Protein AF-D3RWA2-F1 (afdb_monomer)

Secondary structure (DSSP, 8-state):
-PPPPP--PPPTTTTS----SS---EEEEEEHHHHHTT--HHHHHHHGGGGS-HHHHHHTTT-EEEEEET-TT--S-GGG-HHHHHHHHHHHHH---HHHHB-SSHHHHHHHHHHHS-EEEEEETTEEEEEEES-HHHHHHHHHHHHHHHHHHHHHHT--HHHHHHHHHHHHHHHHT-

Solvent-accessible surface area (backbone atoms only — not comparable to full-atom values): 10533 Å² total; per-residue (Å²): 137,85,80,82,76,85,82,79,74,82,56,83,68,78,73,54,78,79,83,84,81,75,91,74,64,47,70,48,74,44,45,46,70,36,30,75,66,54,53,50,63,71,56,46,67,63,51,53,61,43,73,66,43,52,70,46,34,66,70,47,47,39,23,33,43,79,40,74,43,86,50,91,85,53,92,66,58,70,63,72,39,64,45,47,26,52,30,51,43,57,42,36,76,76,52,34,41,54,86,53,28,32,34,89,46,75,60,54,55,48,49,55,48,41,36,71,35,64,59,47,78,40,64,61,83,97,40,78,76,46,82,40,69,71,45,75,65,53,48,52,53,50,55,49,52,38,48,52,30,37,51,51,51,36,62,74,49,63,56,49,73,68,62,47,45,58,54,48,52,53,54,53,53,60,62,65,76,108

Nearest PDB structures (foldseek):
  5cwb-assembly1_A  TM=4.151E-01  e=1.799E+00  synthetic construct
  6vfi-assembly1_A  TM=4.141E-01  e=5.072E+00  synthetic construct
  6jny-asse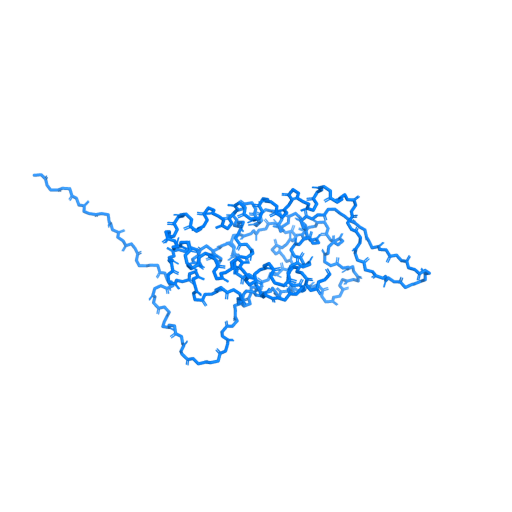mbly1_A  TM=3.499E-01  e=6.764E+00  Enterobacteria phage SfI

Structure (mmCIF, N/CA/C/O backbone):
data_AF-D3RWA2-F1
#
_entry.id   AF-D3RWA2-F1
#
loop_
_atom_site.group_PDB
_atom_site.id
_atom_site.type_symbol
_atom_site.label_atom_id
_atom_site.label_alt_id
_atom_site.label_comp_id
_atom_site.label_asym_id
_atom_site.label_entity_id
_atom_site.label_seq_id
_atom_site.pdbx_PDB_ins_code
_atom_site.Cartn_x
_atom_site.Cartn_y
_atom_site.Cartn_z
_atom_site.occupancy
_atom_site.B_iso_or_equiv
_atom_site.auth_seq_id
_atom_site.auth_comp_id
_atom_site.auth_asym_id
_atom_site.auth_atom_id
_atom_site.pdbx_PDB_model_num
ATOM 1 N N . MET A 1 1 ? -36.363 -22.474 24.502 1.00 39.28 1 MET A N 1
ATOM 2 C CA . MET A 1 1 ? -35.497 -22.820 23.355 1.00 39.28 1 MET A CA 1
ATOM 3 C C . MET A 1 1 ? -34.505 -21.679 23.212 1.00 39.28 1 MET A C 1
ATOM 5 O O . MET A 1 1 ? -34.893 -20.623 22.737 1.00 39.28 1 MET A O 1
ATOM 9 N N . SER A 1 2 ? -33.301 -21.837 23.765 1.00 37.59 2 SER A N 1
ATOM 10 C CA . SER A 1 2 ? -32.287 -20.777 23.816 1.00 37.59 2 SER A CA 1
ATOM 11 C C . SER A 1 2 ? -31.313 -20.939 22.654 1.00 37.59 2 SER A C 1
ATOM 13 O O . SER A 1 2 ? -30.663 -21.974 22.534 1.00 37.59 2 SER A O 1
ATOM 15 N N . THR A 1 3 ? -31.245 -19.929 21.796 1.00 39.41 3 THR A N 1
ATOM 16 C CA . THR A 1 3 ? -30.292 -19.808 20.688 1.00 39.41 3 THR A CA 1
ATOM 17 C C . THR A 1 3 ? -28.894 -19.523 21.252 1.00 39.41 3 THR A C 1
ATOM 19 O O . THR A 1 3 ? -28.782 -18.641 22.107 1.00 39.41 3 THR A O 1
ATOM 22 N N . PRO A 1 4 ? -27.822 -20.220 20.833 1.00 38.34 4 PRO A N 1
ATOM 23 C CA . PRO A 1 4 ? -26.481 -19.899 21.302 1.00 38.34 4 PRO A CA 1
ATOM 24 C C . PRO A 1 4 ? -25.962 -18.641 20.589 1.00 38.34 4 PRO A C 1
ATOM 26 O O . PRO A 1 4 ? -26.178 -18.451 19.392 1.00 38.34 4 PRO A O 1
ATOM 29 N N . ALA A 1 5 ? -25.300 -17.773 21.354 1.00 40.44 5 ALA A N 1
ATOM 30 C CA . ALA A 1 5 ? -24.612 -16.583 20.864 1.00 40.44 5 ALA A CA 1
ATOM 31 C C . ALA A 1 5 ? -23.463 -16.961 19.903 1.00 40.44 5 ALA A C 1
ATOM 33 O O . ALA A 1 5 ? -22.875 -18.034 20.061 1.00 40.44 5 ALA A O 1
ATOM 34 N N . PRO A 1 6 ? -23.119 -16.103 18.925 1.00 39.59 6 PRO A N 1
ATOM 35 C CA . PRO A 1 6 ? -22.019 -16.371 18.010 1.00 39.59 6 PRO A CA 1
ATOM 36 C C . PRO A 1 6 ? -20.693 -16.410 18.774 1.00 39.59 6 PRO A C 1
ATOM 38 O O . PRO A 1 6 ? -20.308 -15.454 19.448 1.00 39.59 6 PRO A O 1
ATOM 41 N N . SER A 1 7 ? -20.007 -17.544 18.662 1.00 37.81 7 SER A N 1
ATOM 42 C CA . SER A 1 7 ? -18.668 -17.785 19.184 1.00 37.81 7 SER A CA 1
ATOM 43 C C . SER A 1 7 ? -17.684 -16.786 18.574 1.00 37.81 7 SER A C 1
ATOM 45 O O . SER A 1 7 ? -17.269 -16.934 17.425 1.00 37.81 7 SER A O 1
ATOM 47 N N . HIS A 1 8 ? -17.319 -15.757 19.338 1.00 44.16 8 HIS A N 1
ATOM 48 C CA . HIS A 1 8 ? -16.254 -14.828 18.979 1.00 44.16 8 HIS A CA 1
ATOM 49 C C . HIS A 1 8 ? -14.927 -15.575 19.132 1.00 44.16 8 HIS A C 1
ATOM 51 O O . HIS A 1 8 ? -14.442 -15.792 20.243 1.00 44.16 8 HIS A O 1
ATOM 57 N N . VAL A 1 9 ? -14.371 -16.045 18.019 1.00 43.66 9 VAL A N 1
ATOM 58 C CA . VAL A 1 9 ? -13.007 -16.576 17.994 1.00 43.66 9 VAL A CA 1
ATOM 59 C C . VAL A 1 9 ? -12.078 -15.389 18.290 1.00 43.66 9 VAL A C 1
ATOM 61 O O . VAL A 1 9 ? -12.200 -14.370 17.607 1.00 43.66 9 VAL A O 1
ATOM 64 N N . PRO A 1 10 ? -11.208 -15.444 19.312 1.00 36.88 10 PRO A N 1
ATOM 65 C CA . PRO A 1 10 ? -10.267 -14.362 19.580 1.00 36.88 10 PRO A CA 1
ATOM 66 C C . PRO A 1 10 ? -9.297 -14.233 18.401 1.00 36.88 10 PRO A C 1
ATOM 68 O O . PRO A 1 10 ? -8.629 -15.206 18.044 1.00 36.88 10 PRO A O 1
ATOM 71 N N . ASN A 1 11 ? -9.250 -13.056 17.774 1.00 43.53 11 ASN A N 1
ATOM 72 C CA . ASN A 1 11 ? -8.337 -12.784 16.669 1.00 43.53 11 ASN A CA 1
ATOM 73 C C . ASN A 1 11 ? -6.895 -12.802 17.209 1.00 43.53 11 ASN A C 1
ATOM 75 O O . ASN A 1 11 ? -6.626 -12.273 18.287 1.00 43.53 11 ASN A O 1
ATOM 79 N N . ALA A 1 12 ? -5.951 -13.401 16.479 1.00 43.56 12 ALA A N 1
ATOM 80 C CA . ALA A 1 12 ? -4.557 -13.539 16.919 1.00 43.56 12 ALA A CA 1
ATOM 81 C C . ALA A 1 12 ? -3.859 -12.182 17.159 1.00 43.56 12 ALA A C 1
ATOM 83 O O . ALA A 1 12 ? -2.824 -12.129 17.823 1.00 43.56 12 ALA A O 1
ATOM 84 N N . LEU A 1 13 ? -4.441 -11.083 16.664 1.00 42.44 13 LEU A N 1
ATOM 85 C CA . LEU A 1 13 ? -3.970 -9.727 16.933 1.00 42.44 13 LEU A CA 1
ATOM 86 C C . LEU A 1 13 ? -4.515 -9.096 18.222 1.00 42.44 13 LEU A C 1
ATOM 88 O O . LEU A 1 13 ? -3.891 -8.162 18.717 1.00 42.44 13 LEU A O 1
ATOM 92 N N . ASP A 1 14 ? -5.598 -9.611 18.816 1.00 43.53 14 ASP A N 1
ATOM 93 C CA . ASP A 1 14 ? -6.085 -9.121 20.120 1.00 43.53 14 ASP A CA 1
ATOM 94 C C . ASP A 1 14 ? -5.124 -9.483 21.265 1.00 43.53 14 ASP A C 1
ATOM 96 O O . ASP A 1 14 ? -5.120 -8.835 22.311 1.00 43.53 14 ASP A O 1
ATOM 100 N N . GLN A 1 15 ? -4.292 -10.514 21.072 1.00 44.22 15 GLN A N 1
ATOM 101 C CA . GLN A 1 15 ? -3.336 -11.006 22.070 1.00 44.22 15 GLN A CA 1
ATOM 102 C C . GLN A 1 15 ? -1.928 -10.418 21.924 1.00 44.22 15 GLN A C 1
ATOM 104 O O . GLN A 1 15 ? -1.067 -10.693 22.762 1.00 44.22 15 GLN A O 1
ATOM 109 N N . GLN A 1 16 ? -1.664 -9.597 20.903 1.00 43.22 16 GLN A N 1
ATOM 110 C CA . GLN A 1 16 ? -0.393 -8.885 20.821 1.00 43.22 16 GLN A CA 1
ATOM 111 C C . GLN A 1 16 ? -0.499 -7.573 21.595 1.00 43.22 16 GLN A C 1
ATOM 113 O O . GLN A 1 16 ? -1.094 -6.595 21.147 1.00 43.22 16 GLN A O 1
ATOM 118 N N . GLN A 1 17 ? 0.075 -7.585 22.800 1.00 47.78 17 GLN A N 1
ATOM 119 C CA . GLN A 1 17 ? 0.274 -6.412 23.640 1.00 47.78 17 GLN A CA 1
ATOM 120 C C . GLN A 1 17 ? 0.892 -5.290 22.792 1.00 47.78 17 GLN A C 1
ATOM 122 O O . GLN A 1 17 ? 2.035 -5.397 22.355 1.00 47.78 17 GLN A O 1
ATOM 127 N N . ILE A 1 18 ? 0.118 -4.233 22.547 1.00 48.38 18 ILE A N 1
ATOM 128 C CA . ILE A 1 18 ? 0.557 -3.042 21.821 1.00 48.38 18 ILE A CA 1
ATOM 129 C C . ILE A 1 18 ? 1.745 -2.434 22.595 1.00 48.38 18 ILE A C 1
ATOM 131 O O . ILE A 1 18 ? 1.528 -1.972 23.722 1.00 48.38 18 ILE A O 1
ATOM 135 N N . PRO A 1 19 ? 2.986 -2.453 22.068 1.00 42.09 19 PRO A N 1
ATOM 136 C CA . PRO A 1 19 ? 4.124 -1.891 22.779 1.00 42.09 19 PRO A CA 1
ATOM 137 C C . PRO A 1 19 ? 3.996 -0.364 22.852 1.00 42.09 19 PRO A C 1
ATOM 139 O O . PRO A 1 19 ? 3.569 0.290 21.899 1.00 42.09 19 PRO A O 1
ATOM 142 N N . ALA A 1 20 ? 4.349 0.208 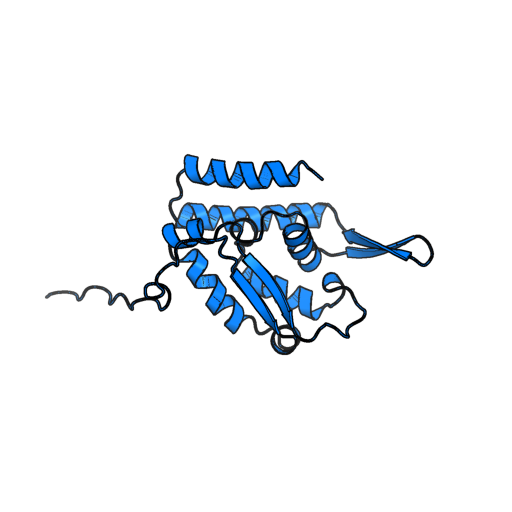24.001 1.00 37.91 20 ALA A N 1
ATOM 143 C CA . ALA A 1 20 ? 4.414 1.650 24.197 1.00 37.91 20 ALA A CA 1
ATOM 144 C C . ALA A 1 20 ? 5.854 2.141 23.983 1.00 37.91 20 ALA A C 1
ATOM 146 O O . ALA A 1 20 ? 6.755 1.685 24.683 1.00 37.91 20 ALA A O 1
ATOM 147 N N . GLY A 1 21 ? 6.039 3.106 23.078 1.00 40.91 21 GLY A N 1
ATOM 148 C CA . GLY A 1 21 ? 7.285 3.868 22.924 1.00 40.91 21 GLY A CA 1
ATOM 149 C C . GLY A 1 21 ? 8.071 3.555 21.647 1.00 40.91 21 GLY A C 1
ATOM 150 O O . GLY A 1 21 ? 8.361 2.398 21.367 1.00 40.91 21 GLY A O 1
ATOM 151 N N . ASP A 1 22 ? 8.423 4.633 20.939 1.00 43.72 22 ASP A N 1
ATOM 152 C CA . ASP A 1 22 ? 9.086 4.764 19.631 1.00 43.72 22 ASP A CA 1
ATOM 153 C C . ASP A 1 22 ? 8.297 4.282 18.404 1.00 43.72 22 ASP A C 1
ATOM 155 O O . ASP A 1 22 ? 7.618 3.263 18.427 1.00 43.72 22 ASP A O 1
ATOM 159 N N . ALA A 1 23 ? 8.329 5.098 17.341 1.00 55.09 23 ALA A N 1
ATOM 160 C CA . ALA A 1 23 ? 7.479 5.017 16.152 1.00 55.09 23 ALA A CA 1
ATOM 161 C C . ALA A 1 23 ? 7.426 3.599 15.559 1.00 55.09 23 ALA A C 1
ATOM 163 O O . ALA A 1 23 ? 8.292 3.195 14.779 1.00 55.09 23 ALA A O 1
ATOM 164 N N . LEU A 1 24 ? 6.394 2.846 15.939 1.00 69.38 24 LEU A N 1
ATOM 165 C CA . LEU A 1 24 ? 6.159 1.497 15.456 1.00 69.38 24 LEU A CA 1
ATOM 166 C C . LEU A 1 24 ? 5.832 1.565 13.967 1.00 69.38 24 LEU A C 1
ATOM 168 O O . LEU A 1 24 ? 4.803 2.097 13.564 1.00 69.38 24 LEU A O 1
ATOM 172 N N . ARG A 1 25 ? 6.751 1.043 13.155 1.00 80.31 25 ARG A N 1
ATOM 173 C CA . ARG A 1 25 ? 6.579 0.850 11.717 1.00 80.31 25 ARG A CA 1
ATOM 174 C C . ARG A 1 25 ? 6.207 -0.593 11.447 1.00 80.31 25 ARG A C 1
ATOM 176 O O . ARG A 1 25 ? 6.835 -1.510 11.978 1.00 80.31 25 ARG A O 1
ATOM 183 N N . LEU A 1 26 ? 5.214 -0.790 10.593 1.00 88.00 26 LEU A N 1
ATOM 184 C CA . LEU A 1 26 ? 4.845 -2.104 10.102 1.00 88.00 26 LEU A CA 1
ATOM 185 C C . LEU A 1 26 ? 5.462 -2.300 8.721 1.00 88.00 26 LEU A C 1
ATOM 187 O O . LEU A 1 26 ? 4.968 -1.765 7.735 1.00 88.00 26 LEU A O 1
ATOM 191 N N . THR A 1 27 ? 6.524 -3.096 8.637 1.00 89.62 27 THR A N 1
ATOM 192 C CA . THR A 1 27 ? 7.116 -3.457 7.345 1.00 89.62 27 THR A CA 1
ATOM 193 C C . THR A 1 27 ? 6.525 -4.762 6.833 1.00 89.62 27 THR A C 1
ATOM 195 O O . THR A 1 27 ? 6.670 -5.824 7.445 1.00 89.62 27 THR A O 1
ATOM 198 N N . VAL A 1 28 ? 5.870 -4.698 5.677 1.00 90.62 28 VAL A N 1
ATOM 199 C CA . VAL A 1 28 ? 5.367 -5.877 4.975 1.00 90.62 28 VAL A CA 1
ATOM 200 C C . VAL A 1 28 ? 6.424 -6.364 3.997 1.00 90.62 28 VAL A C 1
ATOM 202 O O . VAL A 1 28 ? 6.715 -5.722 2.991 1.00 90.62 28 VAL A O 1
ATOM 205 N N . MET A 1 29 ? 6.975 -7.533 4.309 1.00 91.50 29 MET A N 1
ATOM 206 C CA . MET A 1 29 ? 7.883 -8.256 3.428 1.00 91.50 29 MET A CA 1
ATOM 207 C C . MET A 1 29 ? 7.107 -8.966 2.315 1.00 91.50 29 MET A C 1
ATOM 209 O O . MET A 1 29 ? 6.189 -9.744 2.591 1.00 91.50 29 MET A O 1
ATOM 213 N N . ILE A 1 30 ? 7.500 -8.706 1.073 1.00 93.38 30 ILE A N 1
ATOM 214 C CA . ILE A 1 30 ? 6.949 -9.282 -0.151 1.00 93.38 30 ILE A CA 1
ATOM 215 C C . ILE A 1 30 ? 8.096 -10.004 -0.859 1.00 93.38 30 ILE A C 1
ATOM 217 O O . ILE A 1 30 ? 9.013 -9.368 -1.377 1.00 93.38 30 ILE A O 1
ATOM 221 N N . SER A 1 31 ? 8.051 -11.336 -0.858 1.00 93.44 31 SER A N 1
ATOM 222 C CA . SER A 1 31 ? 9.075 -12.155 -1.510 1.00 93.44 31 SER A CA 1
ATOM 223 C C . SER A 1 31 ? 8.877 -12.195 -3.023 1.00 93.44 31 SER A C 1
ATOM 225 O O . SER A 1 31 ? 7.744 -12.184 -3.515 1.00 93.44 31 SER A O 1
ATOM 227 N N . ARG A 1 32 ? 9.975 -12.332 -3.768 1.00 93.56 32 ARG A N 1
ATOM 228 C CA . ARG A 1 32 ? 9.952 -12.591 -5.211 1.00 93.56 32 ARG A CA 1
ATOM 229 C C . ARG A 1 32 ? 9.068 -13.777 -5.597 1.00 93.56 32 ARG A C 1
ATOM 231 O O . ARG A 1 32 ? 8.263 -13.642 -6.511 1.00 93.56 32 ARG A O 1
ATOM 238 N N . GLY A 1 33 ? 9.136 -14.886 -4.858 1.00 94.06 33 GLY A N 1
ATOM 239 C CA . GLY A 1 33 ? 8.299 -16.061 -5.125 1.00 94.06 33 GLY A CA 1
ATOM 240 C C . GLY A 1 33 ? 6.799 -15.769 -5.006 1.00 94.06 33 GLY A C 1
ATOM 241 O O . GLY A 1 33 ? 6.016 -16.237 -5.828 1.00 94.06 33 GLY A O 1
ATOM 242 N N . SER A 1 34 ? 6.389 -14.943 -4.034 1.00 93.56 34 SER A N 1
ATOM 243 C CA . SER A 1 34 ? 4.991 -14.500 -3.901 1.00 93.56 34 SER A CA 1
ATOM 244 C C . SER A 1 34 ? 4.549 -13.632 -5.080 1.00 93.56 34 SER A C 1
ATOM 246 O O . SER A 1 34 ? 3.418 -13.765 -5.544 1.00 93.56 34 SER A O 1
ATOM 248 N N . VAL A 1 35 ? 5.433 -12.763 -5.576 1.00 94.75 35 VAL A N 1
ATOM 249 C CA . VAL A 1 35 ? 5.154 -11.874 -6.712 1.00 94.75 35 VAL A CA 1
ATOM 250 C C . VAL A 1 35 ? 5.040 -12.663 -8.013 1.00 94.75 35 VAL A C 1
ATOM 252 O O . VAL A 1 35 ? 4.039 -12.536 -8.711 1.00 94.75 35 VAL A O 1
ATOM 255 N N . GLU A 1 36 ? 6.016 -13.523 -8.308 1.00 94.12 36 GLU A N 1
ATOM 256 C CA . GLU A 1 36 ? 6.038 -14.348 -9.524 1.00 94.12 36 GLU A CA 1
ATOM 257 C C . GLU A 1 36 ? 4.849 -15.321 -9.580 1.00 94.12 36 GLU A C 1
ATOM 259 O O . GLU A 1 36 ? 4.262 -15.525 -10.642 1.00 94.12 36 GLU A O 1
ATOM 264 N N . ALA A 1 37 ? 4.439 -15.879 -8.436 1.00 95.25 37 ALA A N 1
ATOM 265 C CA . ALA A 1 37 ? 3.264 -16.746 -8.340 1.00 95.25 37 ALA A CA 1
ATOM 266 C C . ALA A 1 37 ? 1.928 -15.984 -8.218 1.00 95.25 37 ALA A C 1
ATOM 268 O O . ALA A 1 37 ? 0.869 -16.613 -8.199 1.00 95.25 37 ALA A O 1
ATOM 269 N N . CYS A 1 38 ? 1.958 -14.651 -8.103 1.00 94.94 38 CYS A N 1
ATOM 270 C CA . CYS A 1 38 ? 0.804 -13.811 -7.767 1.00 94.94 38 CYS A CA 1
ATOM 271 C C . CYS A 1 38 ? 0.042 -14.288 -6.502 1.00 94.94 38 CYS A C 1
ATOM 273 O O . CYS A 1 38 ? -1.184 -14.189 -6.409 1.00 94.94 38 CYS A O 1
ATOM 275 N N . ASP A 1 39 ? 0.758 -14.833 -5.510 1.00 95.81 39 ASP A N 1
ATOM 276 C CA . ASP A 1 39 ? 0.165 -15.334 -4.265 1.00 95.81 39 ASP A CA 1
ATOM 277 C C . ASP A 1 39 ? 0.118 -14.245 -3.190 1.00 95.81 39 ASP A C 1
ATOM 279 O O . ASP A 1 39 ? 1.054 -14.043 -2.413 1.00 95.81 39 ASP A O 1
ATOM 283 N N . ILE A 1 40 ? -1.019 -13.554 -3.129 1.00 96.38 40 ILE A N 1
ATOM 284 C CA . ILE A 1 40 ? -1.258 -12.464 -2.178 1.00 96.38 40 ILE A CA 1
ATOM 285 C C . ILE A 1 40 ? -1.666 -12.941 -0.775 1.00 96.38 40 ILE A C 1
ATOM 287 O O . ILE A 1 40 ? -1.795 -12.113 0.127 1.00 96.38 40 ILE A O 1
ATOM 291 N N . LYS A 1 41 ? -1.908 -14.243 -0.554 1.00 94.06 41 LYS A N 1
ATOM 292 C CA . LYS A 1 41 ? -2.597 -14.741 0.656 1.00 94.06 41 LYS A CA 1
ATOM 293 C C . LYS A 1 41 ? -1.860 -14.396 1.942 1.00 94.06 41 LYS A C 1
ATOM 295 O O . LYS A 1 41 ? -2.484 -13.950 2.902 1.00 94.06 41 LYS A O 1
ATOM 300 N N . LEU A 1 42 ? -0.541 -14.592 1.962 1.00 90.44 42 LEU A N 1
ATOM 301 C CA . LEU A 1 42 ? 0.275 -14.354 3.153 1.00 90.44 42 LEU A CA 1
ATOM 302 C C . LEU A 1 42 ? 0.276 -12.873 3.545 1.00 90.44 42 LEU A C 1
ATOM 304 O O . LEU A 1 42 ? 0.143 -12.539 4.721 1.00 90.44 42 LEU A O 1
ATOM 308 N N . VAL A 1 43 ? 0.405 -11.987 2.559 1.00 93.50 43 VAL A N 1
ATOM 309 C C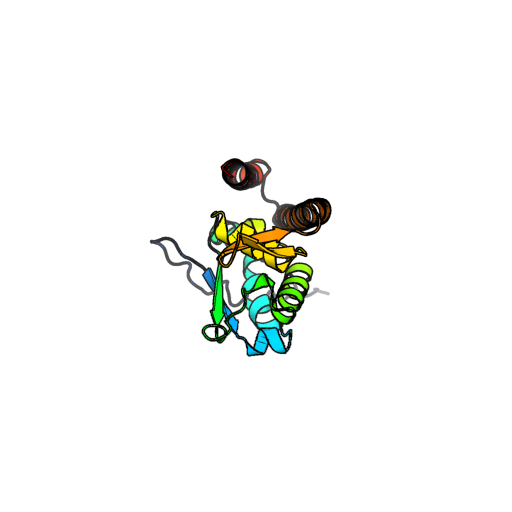A . VAL A 1 43 ? 0.405 -10.542 2.794 1.00 93.50 43 VAL A CA 1
ATOM 310 C C . VAL A 1 43 ? -0.986 -10.060 3.175 1.00 93.50 43 VAL A C 1
ATOM 312 O O . VAL A 1 43 ? -1.130 -9.316 4.142 1.00 93.50 43 VAL A O 1
ATOM 315 N N . LEU A 1 44 ? -2.024 -10.546 2.496 1.00 94.19 44 LEU A N 1
ATOM 316 C CA . LEU A 1 44 ? -3.402 -10.214 2.829 1.00 94.19 44 LEU A CA 1
ATOM 317 C C . LEU A 1 44 ? -3.764 -10.654 4.254 1.00 94.19 44 LEU A C 1
ATOM 319 O O . LEU A 1 44 ? -4.397 -9.891 4.975 1.00 94.19 44 LEU A O 1
ATOM 323 N N . ALA A 1 45 ? -3.305 -11.826 4.701 1.00 92.44 45 ALA A N 1
ATOM 324 C CA . ALA A 1 45 ? -3.501 -12.288 6.076 1.00 92.44 45 ALA A CA 1
ATOM 325 C C . ALA A 1 45 ? -2.837 -11.373 7.123 1.00 92.44 45 ALA A C 1
ATOM 327 O O . ALA A 1 45 ? -3.309 -11.305 8.255 1.00 92.44 45 ALA A O 1
ATOM 328 N N . ARG A 1 46 ? -1.771 -10.647 6.754 1.00 91.06 46 ARG A N 1
ATOM 329 C CA . ARG A 1 46 ? -1.130 -9.636 7.614 1.00 91.06 46 ARG A CA 1
ATOM 330 C C . ARG A 1 46 ? -1.838 -8.281 7.566 1.00 91.06 46 ARG A C 1
ATOM 332 O O . ARG A 1 46 ? -1.883 -7.594 8.580 1.00 91.06 46 ARG A O 1
ATOM 339 N N . LEU A 1 47 ? -2.382 -7.898 6.411 1.00 93.81 47 LEU A N 1
ATOM 340 C CA . LEU A 1 47 ? -3.041 -6.603 6.206 1.00 93.81 47 LEU A CA 1
ATOM 341 C C . LEU A 1 47 ? -4.494 -6.579 6.691 1.00 93.81 47 LEU A C 1
ATOM 343 O O . LEU A 1 47 ? -4.941 -5.573 7.239 1.00 93.81 47 LEU A O 1
ATOM 347 N N . ALA A 1 48 ? -5.242 -7.669 6.507 1.00 92.38 48 ALA A N 1
ATOM 348 C CA . ALA A 1 48 ? -6.661 -7.730 6.849 1.00 92.38 48 ALA A CA 1
ATOM 349 C C . ALA A 1 48 ? -6.942 -7.361 8.319 1.00 92.38 48 ALA A C 1
ATOM 351 O O . ALA A 1 48 ? -7.818 -6.527 8.548 1.00 92.38 48 ALA A O 1
ATOM 352 N N . PRO A 1 49 ? -6.166 -7.849 9.305 1.00 91.94 49 PRO A N 1
ATOM 353 C CA . PRO A 1 49 ? -6.380 -7.480 10.698 1.00 91.94 49 PRO A CA 1
ATOM 354 C C . PRO A 1 49 ? -6.165 -5.990 11.019 1.00 91.94 49 PRO A C 1
ATOM 356 O O . PRO A 1 49 ? -6.714 -5.486 11.996 1.00 91.94 49 PRO A O 1
ATOM 359 N N . LEU A 1 50 ? -5.385 -5.257 10.211 1.00 91.12 50 LEU A N 1
ATOM 360 C CA . LEU A 1 50 ? -5.174 -3.818 10.422 1.00 91.12 50 LEU A CA 1
ATOM 361 C C . LEU A 1 50 ? -6.477 -3.032 10.277 1.00 91.12 50 LEU A C 1
ATOM 363 O O . LEU A 1 50 ? -6.664 -1.993 10.910 1.00 91.12 50 LEU A O 1
ATOM 367 N N . ALA A 1 51 ? -7.366 -3.553 9.437 1.00 89.31 51 ALA A N 1
ATOM 368 C CA . ALA A 1 51 ? -8.683 -3.030 9.145 1.00 89.31 51 ALA A CA 1
ATOM 369 C C . ALA A 1 51 ? -9.774 -3.830 9.876 1.00 89.31 51 ALA A C 1
ATOM 371 O O . ALA A 1 51 ? -10.865 -3.944 9.343 1.00 89.31 51 ALA A O 1
ATOM 372 N N . ASP A 1 52 ? -9.492 -4.407 11.053 1.00 88.81 52 ASP A N 1
ATOM 373 C CA . ASP A 1 52 ? -10.460 -5.214 11.824 1.00 88.81 52 ASP A CA 1
ATOM 374 C C . ASP A 1 52 ? -11.163 -4.419 12.938 1.00 88.81 52 ASP A C 1
ATOM 376 O O . ASP A 1 52 ? -12.255 -4.752 13.394 1.00 88.81 52 ASP A O 1
ATOM 380 N N . SER A 1 53 ? -10.563 -3.319 13.394 1.00 86.31 53 SER A N 1
ATOM 381 C CA . SER A 1 53 ? -11.210 -2.447 14.371 1.00 86.31 53 SER A CA 1
ATOM 382 C C . SER A 1 53 ? -10.711 -1.017 14.288 1.00 86.31 53 SER A C 1
ATOM 384 O O . SER A 1 53 ? -9.613 -0.734 13.810 1.00 86.31 53 SER A O 1
ATOM 386 N N . ARG A 1 54 ? -11.516 -0.100 14.832 1.00 84.44 54 AR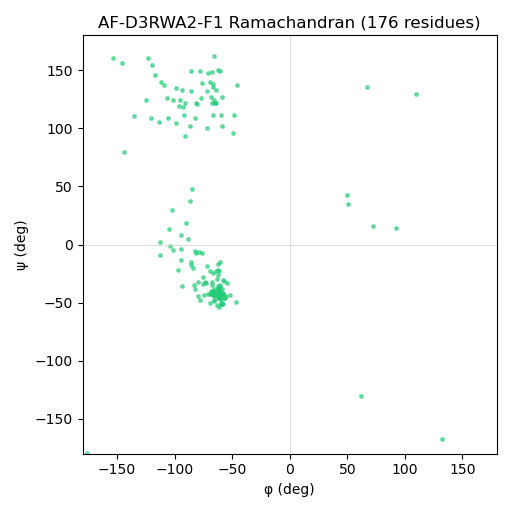G A N 1
ATOM 387 C CA . ARG A 1 54 ? -11.203 1.332 14.856 1.00 84.44 54 ARG A CA 1
ATOM 388 C C . ARG A 1 54 ? -9.892 1.598 15.581 1.00 84.44 54 ARG A C 1
ATOM 390 O O . ARG A 1 54 ? -9.078 2.385 15.116 1.00 84.44 54 ARG A O 1
ATOM 397 N N . LYS A 1 55 ? -9.692 0.922 16.713 1.00 83.38 55 LYS A N 1
ATOM 398 C CA . LYS A 1 55 ? -8.487 1.063 17.530 1.00 83.38 55 LYS A CA 1
ATOM 399 C C . LYS A 1 55 ? -7.243 0.639 16.749 1.00 83.38 55 LYS A C 1
ATOM 401 O O . LYS A 1 55 ? -6.256 1.361 16.771 1.00 83.38 55 LYS A O 1
ATOM 406 N N . VAL A 1 56 ? -7.301 -0.504 16.065 1.00 86.06 56 VAL A N 1
ATOM 407 C CA . VAL A 1 56 ? -6.162 -1.040 15.303 1.00 86.06 56 VAL A CA 1
ATOM 408 C C . VAL A 1 56 ? -5.869 -0.176 14.075 1.00 86.06 56 VAL A C 1
ATOM 410 O O . VAL A 1 56 ? -4.710 0.149 13.836 1.00 86.06 56 VAL A O 1
ATOM 413 N N . ALA A 1 57 ? -6.902 0.258 13.347 1.00 87.94 57 ALA A N 1
ATOM 414 C CA . ALA A 1 57 ? -6.736 1.113 12.175 1.00 87.94 57 ALA A CA 1
ATOM 415 C C . ALA A 1 57 ? -6.051 2.440 12.525 1.00 87.94 57 ALA A C 1
ATOM 417 O O . ALA A 1 57 ? -5.020 2.766 11.945 1.00 87.94 57 ALA A O 1
ATOM 418 N N . LEU A 1 58 ? -6.557 3.142 13.547 1.00 84.06 58 LEU A N 1
ATOM 419 C CA . LEU A 1 58 ? -5.961 4.393 14.025 1.00 84.06 58 LEU A CA 1
ATOM 420 C C . LEU A 1 58 ? -4.531 4.200 14.536 1.00 84.06 58 LEU A C 1
ATOM 422 O O . LEU A 1 58 ? -3.687 5.066 14.340 1.00 84.06 58 LEU A O 1
ATOM 426 N N . TYR A 1 59 ? -4.253 3.069 15.183 1.00 83.81 59 TYR A N 1
ATOM 427 C CA . TYR A 1 59 ? -2.930 2.790 15.728 1.00 83.81 59 TYR A CA 1
ATOM 428 C C . TYR A 1 59 ? -1.865 2.599 14.639 1.00 83.81 59 TYR A C 1
ATOM 430 O O . TYR A 1 59 ? -0.754 3.101 14.776 1.00 83.81 59 TYR A O 1
ATOM 438 N N . TRP A 1 60 ? -2.204 1.904 13.549 1.00 87.88 60 TRP A N 1
ATOM 439 C CA . TRP A 1 60 ? -1.276 1.626 12.444 1.00 87.88 60 TRP A CA 1
ATOM 440 C C . TRP A 1 60 ? -1.356 2.642 11.299 1.00 87.88 60 TRP A C 1
ATOM 442 O O . TRP A 1 60 ? -0.732 2.455 10.249 1.00 87.88 60 TRP A O 1
ATOM 452 N N . GLN A 1 61 ? -2.104 3.727 11.471 1.00 87.31 61 GLN A N 1
ATOM 453 C CA . GLN A 1 61 ? -2.218 4.769 10.464 1.00 87.31 61 GLN A CA 1
ATOM 454 C C . GLN A 1 61 ? -0.845 5.369 10.140 1.00 87.31 61 GLN A C 1
ATOM 456 O O . GLN A 1 61 ? -0.140 5.864 11.014 1.00 87.31 61 GLN A O 1
ATOM 461 N N . GLY A 1 62 ? -0.492 5.404 8.856 1.00 87.31 62 GLY A N 1
ATOM 462 C CA . GLY A 1 62 ? 0.736 6.065 8.413 1.00 87.31 62 GLY A CA 1
ATOM 463 C C . GLY A 1 62 ? 2.034 5.333 8.760 1.00 87.31 62 GLY A C 1
ATOM 464 O O . GLY A 1 62 ? 3.091 5.954 8.712 1.00 87.31 62 GLY A O 1
ATOM 465 N N . THR A 1 63 ? 1.967 4.053 9.129 1.00 89.19 63 THR A N 1
ATOM 466 C CA . THR A 1 63 ? 3.118 3.273 9.620 1.00 89.19 63 THR A CA 1
ATOM 467 C C . THR A 1 63 ? 3.560 2.155 8.675 1.00 89.19 63 THR A C 1
ATOM 469 O O . THR A 1 63 ? 4.581 1.512 8.925 1.00 89.19 63 THR A O 1
ATOM 472 N N . LEU A 1 64 ? 2.781 1.881 7.624 1.00 91.69 64 LEU A N 1
ATOM 473 C CA . LEU A 1 64 ? 2.997 0.752 6.728 1.00 91.69 64 LEU A CA 1
ATOM 474 C C . LEU A 1 64 ? 4.073 1.080 5.690 1.00 91.69 64 LEU A C 1
ATOM 476 O O . LEU A 1 64 ? 3.907 1.994 4.881 1.00 91.69 64 LEU A O 1
ATOM 480 N N . SER A 1 65 ? 5.124 0.269 5.667 1.00 89.88 65 SER A N 1
ATOM 481 C CA . SER A 1 65 ? 6.175 0.296 4.652 1.00 89.88 65 SER A CA 1
ATOM 482 C C . SER A 1 65 ? 6.313 -1.065 3.970 1.00 89.88 65 SER A C 1
ATOM 484 O O . SER A 1 65 ? 5.850 -2.092 4.477 1.00 89.88 65 SER A O 1
ATOM 486 N N . PHE A 1 66 ? 6.932 -1.082 2.793 1.00 89.94 66 PHE A N 1
ATOM 487 C CA . PHE A 1 66 ? 7.126 -2.297 2.004 1.00 89.94 66 PHE A CA 1
ATOM 488 C C . PHE A 1 66 ? 8.602 -2.671 1.959 1.00 89.94 66 PHE A C 1
ATOM 490 O O . PHE A 1 66 ? 9.461 -1.810 1.785 1.00 89.94 66 PHE A O 1
ATOM 497 N N . TYR A 1 67 ? 8.884 -3.965 2.069 1.00 90.31 67 TYR A N 1
ATOM 498 C CA . TYR A 1 67 ? 10.204 -4.522 1.810 1.00 90.31 67 TYR A CA 1
ATOM 499 C C . TYR A 1 67 ? 10.086 -5.627 0.764 1.00 90.31 67 TYR A C 1
ATOM 501 O O . TYR A 1 67 ? 9.302 -6.563 0.925 1.00 90.31 67 TYR A O 1
ATOM 509 N N . PHE A 1 68 ? 10.844 -5.497 -0.319 1.00 91.25 68 PHE A N 1
ATOM 510 C CA . PHE A 1 68 ? 10.803 -6.400 -1.463 1.00 91.25 68 PHE A CA 1
ATOM 511 C C . PHE A 1 68 ? 12.041 -7.288 -1.448 1.00 91.25 68 PHE A C 1
ATOM 513 O O . PHE A 1 68 ? 13.142 -6.810 -1.693 1.00 91.25 68 PHE A O 1
ATOM 520 N N . GLU A 1 69 ? 11.857 -8.569 -1.152 1.00 91.94 69 GLU A N 1
ATOM 521 C CA . GLU A 1 69 ? 12.954 -9.529 -1.006 1.00 91.94 69 GLU A CA 1
ATOM 522 C C . GLU A 1 69 ? 13.209 -10.269 -2.328 1.00 91.94 69 GLU A C 1
ATOM 524 O O . GLU A 1 69 ? 12.271 -10.792 -2.942 1.00 91.94 69 GLU A O 1
ATOM 529 N N . GLY A 1 70 ? 14.478 -10.370 -2.741 1.00 87.94 70 GLY A N 1
ATOM 530 C CA . GLY A 1 70 ? 14.911 -11.181 -3.887 1.00 87.94 70 GLY A CA 1
ATOM 531 C C . GLY A 1 70 ? 14.968 -10.437 -5.227 1.00 87.94 70 GLY A C 1
ATOM 532 O O . GLY A 1 70 ? 15.064 -11.074 -6.283 1.00 87.94 70 GLY A O 1
ATOM 533 N N . TRP A 1 71 ? 14.905 -9.106 -5.190 1.00 87.69 71 TRP A N 1
ATOM 534 C CA . TRP A 1 71 ? 14.930 -8.214 -6.356 1.00 87.69 71 TRP A CA 1
ATOM 535 C C . TRP A 1 71 ? 16.197 -7.354 -6.438 1.00 87.69 71 TRP A C 1
ATOM 537 O O . TRP A 1 71 ? 16.353 -6.582 -7.372 1.00 87.69 71 TRP A O 1
ATOM 547 N N . GLU A 1 72 ? 17.142 -7.524 -5.514 1.00 85.56 72 GLU A N 1
ATOM 548 C CA . GLU A 1 72 ? 18.365 -6.720 -5.386 1.00 85.56 72 GLU A CA 1
ATOM 549 C C . GLU A 1 72 ? 19.299 -6.819 -6.602 1.00 85.56 72 GLU A C 1
ATOM 551 O O . GLU A 1 72 ? 20.146 -5.954 -6.805 1.00 85.56 72 GLU A O 1
ATOM 556 N N . GLN A 1 73 ? 19.171 -7.890 -7.389 1.00 86.88 73 GLN A N 1
ATOM 557 C CA . GLN A 1 73 ? 19.950 -8.127 -8.609 1.00 86.88 73 GLN A CA 1
ATOM 558 C C . GLN A 1 73 ? 19.148 -7.855 -9.892 1.00 86.88 73 GLN A C 1
ATOM 560 O O . GLN A 1 73 ? 19.685 -8.034 -10.985 1.00 86.88 73 GLN A O 1
ATOM 565 N N . ASP A 1 74 ? 17.866 -7.480 -9.788 1.00 84.88 74 ASP A N 1
ATOM 566 C CA . ASP A 1 74 ? 17.077 -7.106 -10.963 1.00 84.88 74 ASP A CA 1
ATOM 567 C C . ASP A 1 74 ? 17.411 -5.652 -11.332 1.00 84.88 74 ASP A C 1
ATOM 569 O O . ASP A 1 74 ? 17.261 -4.765 -10.494 1.00 84.88 74 ASP A O 1
ATOM 573 N N . PRO A 1 75 ? 17.903 -5.384 -12.554 1.00 83.19 75 PRO A N 1
ATOM 574 C CA . PRO A 1 75 ? 18.294 -4.035 -12.956 1.00 83.19 75 PRO A CA 1
ATOM 575 C C . PRO A 1 75 ? 17.098 -3.127 -13.274 1.00 83.19 75 PRO A C 1
ATOM 577 O O . PRO A 1 75 ? 17.302 -1.948 -13.557 1.00 83.19 75 PRO A O 1
ATOM 580 N N . ARG A 1 76 ? 15.876 -3.671 -13.308 1.00 84.38 76 ARG A N 1
ATOM 581 C CA . ARG A 1 76 ? 14.652 -2.928 -13.618 1.00 84.38 76 ARG A CA 1
ATOM 582 C C . ARG A 1 76 ? 14.084 -2.272 -12.369 1.00 84.38 76 ARG A C 1
ATOM 584 O O . ARG A 1 76 ? 14.140 -2.832 -11.276 1.00 84.38 76 ARG A O 1
ATOM 591 N N . GLU A 1 77 ? 13.432 -1.131 -12.551 1.00 83.69 77 GLU A N 1
ATOM 592 C CA . GLU A 1 77 ? 12.626 -0.535 -11.487 1.00 83.69 77 GLU A CA 1
ATOM 593 C C . GLU A 1 77 ? 11.399 -1.413 -11.194 1.00 83.69 77 GLU A C 1
ATOM 595 O O . GLU A 1 77 ? 10.823 -2.024 -12.097 1.00 83.69 77 GLU A O 1
ATOM 600 N N . LEU A 1 78 ? 10.922 -1.439 -9.944 1.00 87.75 78 LEU A N 1
ATOM 601 C CA . LEU A 1 78 ? 9.791 -2.297 -9.534 1.00 87.75 78 LEU A CA 1
ATOM 602 C C . LEU A 1 78 ? 8.535 -2.097 -10.405 1.00 87.75 78 LEU A C 1
ATOM 604 O O . LEU A 1 78 ? 7.790 -3.041 -10.666 1.00 87.75 78 LEU A O 1
ATOM 608 N N . TYR A 1 79 ? 8.308 -0.871 -10.885 1.00 86.44 79 TYR A N 1
ATOM 609 C CA . TYR A 1 79 ? 7.172 -0.497 -11.739 1.00 86.44 79 TYR A CA 1
ATOM 610 C C . TYR A 1 79 ? 7.267 -1.034 -13.170 1.00 86.44 79 TYR A C 1
ATOM 612 O O . TYR A 1 79 ? 6.261 -1.071 -13.884 1.00 86.44 79 TYR A O 1
ATOM 620 N N . GLU A 1 80 ? 8.459 -1.435 -13.609 1.00 85.75 80 GLU A N 1
ATOM 621 C CA . GLU A 1 80 ? 8.685 -2.036 -14.923 1.00 85.75 80 GLU A CA 1
ATOM 622 C C . GLU A 1 80 ? 8.402 -3.533 -14.933 1.00 85.75 80 GLU A C 1
ATOM 624 O O . GLU A 1 80 ? 8.175 -4.106 -15.997 1.00 85.75 80 GLU A O 1
ATOM 629 N N . ILE A 1 81 ? 8.400 -4.165 -13.761 1.00 90.19 81 ILE A N 1
ATOM 630 C CA . ILE A 1 81 ? 8.262 -5.608 -13.602 1.00 90.19 81 ILE A CA 1
ATOM 631 C C . ILE A 1 81 ? 6.766 -5.966 -13.669 1.00 90.19 81 ILE A C 1
ATOM 633 O O . ILE A 1 81 ? 6.009 -5.635 -12.747 1.00 90.19 81 ILE A O 1
ATOM 637 N N . PRO A 1 82 ? 6.280 -6.616 -14.747 1.00 90.19 82 PRO A N 1
ATOM 638 C CA . PRO A 1 82 ? 4.848 -6.858 -14.935 1.00 90.19 82 PRO A CA 1
ATOM 639 C C . PRO A 1 82 ? 4.218 -7.698 -13.818 1.00 90.19 82 PRO A C 1
ATOM 641 O O . PRO A 1 82 ? 3.076 -7.447 -13.430 1.00 90.19 82 PRO A O 1
ATOM 644 N N . GLU A 1 83 ? 4.969 -8.653 -13.271 1.00 93.00 83 GLU A N 1
ATOM 645 C CA . GLU A 1 83 ? 4.564 -9.521 -12.166 1.00 93.00 83 GLU A CA 1
ATOM 646 C C . GLU A 1 83 ? 4.265 -8.701 -10.906 1.00 93.00 83 GLU A C 1
ATOM 648 O O . GLU A 1 83 ? 3.239 -8.907 -10.258 1.00 93.00 83 GLU A O 1
ATOM 653 N N . PHE A 1 84 ? 5.093 -7.694 -10.606 1.00 92.19 84 PHE A N 1
ATOM 654 C CA . PHE A 1 84 ? 4.878 -6.785 -9.479 1.00 92.19 84 PHE A CA 1
ATOM 655 C C . PHE A 1 84 ? 3.590 -5.994 -9.613 1.00 92.19 84 PHE A C 1
ATOM 657 O O . PHE A 1 84 ? 2.835 -5.846 -8.651 1.00 92.19 84 PHE A O 1
ATOM 664 N N . ARG A 1 85 ? 3.317 -5.506 -10.820 1.00 92.50 85 ARG A N 1
ATOM 665 C CA . ARG A 1 85 ? 2.103 -4.748 -11.111 1.00 92.50 85 ARG A CA 1
ATOM 666 C C . ARG A 1 85 ? 0.860 -5.620 -10.991 1.00 92.50 85 ARG A C 1
ATOM 668 O O . ARG A 1 85 ? -0.139 -5.181 -10.424 1.00 92.50 85 ARG A O 1
ATOM 675 N N . ALA A 1 86 ? 0.919 -6.846 -11.511 1.00 94.38 86 ALA A N 1
ATOM 676 C CA . ALA A 1 86 ? -0.166 -7.815 -11.396 1.00 94.38 86 ALA A CA 1
ATOM 677 C C . ALA A 1 86 ? -0.433 -8.170 -9.925 1.00 94.38 86 ALA A C 1
ATOM 679 O O . ALA A 1 86 ? -1.577 -8.107 -9.474 1.00 94.38 86 ALA A O 1
ATOM 680 N N . TYR A 1 87 ? 0.631 -8.438 -9.166 1.00 95.88 87 TYR A N 1
ATOM 681 C CA . TYR A 1 87 ? 0.568 -8.718 -7.737 1.00 95.88 87 TYR A CA 1
ATOM 682 C C . TYR A 1 87 ? -0.051 -7.554 -6.950 1.00 95.88 87 TYR A C 1
ATOM 684 O O . TYR A 1 87 ? -1.005 -7.748 -6.196 1.00 95.88 87 TYR A O 1
ATOM 692 N N . PHE A 1 88 ? 0.431 -6.322 -7.154 1.00 94.75 88 PHE A N 1
ATOM 693 C CA . PHE A 1 88 ? -0.101 -5.151 -6.452 1.00 94.75 88 PHE A CA 1
ATOM 694 C C . PHE A 1 88 ? -1.529 -4.813 -6.855 1.00 94.75 88 PHE A C 1
ATOM 696 O O . PHE A 1 88 ? -2.295 -4.349 -6.008 1.00 94.75 88 PHE A O 1
ATOM 703 N N . ARG A 1 89 ? -1.919 -5.061 -8.111 1.00 94.94 89 ARG A N 1
ATOM 704 C CA . ARG A 1 89 ? -3.318 -4.933 -8.525 1.00 94.94 89 ARG A CA 1
ATOM 705 C C . ARG A 1 89 ? -4.195 -5.898 -7.738 1.00 94.94 89 ARG A C 1
ATOM 707 O O . ARG A 1 89 ? -5.123 -5.441 -7.083 1.00 94.94 89 ARG A O 1
ATOM 714 N N . ALA A 1 90 ? -3.857 -7.187 -7.741 1.00 96.31 90 ALA A N 1
ATOM 715 C CA . ALA A 1 90 ? -4.620 -8.208 -7.026 1.00 96.31 90 ALA A CA 1
ATOM 716 C C . ALA A 1 90 ? -4.713 -7.902 -5.522 1.00 96.31 90 ALA A C 1
ATOM 718 O O . ALA A 1 90 ? -5.779 -8.020 -4.918 1.00 96.31 90 ALA A O 1
ATOM 719 N N . LEU A 1 91 ? -3.608 -7.449 -4.924 1.00 95.62 91 LEU A N 1
ATOM 720 C CA . LEU A 1 91 ? -3.573 -7.070 -3.518 1.00 95.62 91 LEU A CA 1
ATOM 721 C C . LEU A 1 91 ? -4.426 -5.825 -3.231 1.00 95.62 91 LEU A C 1
ATOM 723 O O . LEU A 1 91 ? -5.131 -5.794 -2.229 1.00 95.62 91 LEU A O 1
ATOM 727 N N . THR A 1 92 ? -4.406 -4.826 -4.117 1.00 95.38 92 THR A N 1
ATOM 728 C CA . THR A 1 92 ? -5.228 -3.610 -3.992 1.00 95.38 92 THR A CA 1
ATOM 729 C C . THR A 1 92 ? -6.710 -3.910 -4.155 1.00 95.38 92 THR A C 1
ATOM 731 O O . THR A 1 92 ? -7.519 -3.374 -3.405 1.00 95.38 92 THR A O 1
ATOM 734 N N . ASP A 1 93 ? -7.074 -4.780 -5.095 1.00 94.62 93 ASP A N 1
ATOM 735 C CA . ASP A 1 93 ? -8.466 -5.174 -5.313 1.00 94.62 93 ASP A CA 1
ATOM 736 C C . ASP A 1 93 ? -9.036 -5.883 -4.071 1.00 94.62 93 ASP A C 1
ATOM 738 O O . ASP A 1 93 ? -10.197 -5.677 -3.713 1.00 94.62 93 ASP A O 1
ATOM 742 N N . ALA A 1 94 ? -8.206 -6.666 -3.369 1.00 94.94 94 ALA A N 1
ATOM 743 C CA . ALA A 1 94 ? -8.570 -7.321 -2.113 1.00 94.94 94 ALA A CA 1
ATOM 744 C C . ALA A 1 94 ? -8.508 -6.389 -0.886 1.00 94.94 94 ALA A C 1
ATOM 746 O O . ALA A 1 94 ? -9.277 -6.563 0.061 1.00 94.94 94 ALA A O 1
ATOM 747 N N . TRP A 1 95 ? -7.592 -5.417 -0.877 1.00 95.38 95 TRP A N 1
ATOM 748 C CA . TRP A 1 95 ? -7.330 -4.536 0.263 1.00 95.38 95 TRP A CA 1
ATOM 749 C C . TRP A 1 95 ? -6.991 -3.102 -0.199 1.00 95.38 95 TRP A C 1
ATOM 751 O O . TRP A 1 95 ? -5.827 -2.702 -0.241 1.00 95.38 95 TRP A O 1
ATOM 761 N N . PRO A 1 96 ? -7.997 -2.281 -0.552 1.00 94.56 96 PRO A N 1
ATOM 762 C CA . PRO A 1 96 ? -7.791 -0.962 -1.160 1.00 94.56 96 PRO A CA 1
ATOM 763 C C . PRO A 1 96 ? -7.594 0.155 -0.120 1.00 94.56 96 PRO A C 1
ATOM 765 O O . PRO A 1 96 ? -8.098 1.263 -0.291 1.00 94.56 96 PRO A O 1
ATOM 768 N N . TYR A 1 97 ? -6.904 -0.116 0.990 1.00 93.69 97 TYR A N 1
ATOM 769 C CA . TYR A 1 97 ? -6.812 0.817 2.125 1.00 93.69 97 TYR A CA 1
ATOM 770 C C . TYR A 1 97 ? -5.463 1.536 2.229 1.00 93.69 97 TYR A C 1
ATOM 772 O O . TYR A 1 97 ? -5.181 2.180 3.241 1.00 93.69 97 TYR A O 1
ATOM 780 N N . TRP A 1 98 ? -4.636 1.469 1.179 1.00 93.19 98 TRP A N 1
ATOM 781 C CA . TRP A 1 98 ? -3.265 1.987 1.173 1.00 93.19 98 TRP A CA 1
ATOM 782 C C . TRP A 1 98 ? -3.149 3.397 1.746 1.00 93.19 98 TRP A C 1
ATOM 784 O O . TRP A 1 98 ? -2.352 3.607 2.652 1.00 93.19 98 TRP A O 1
ATOM 794 N N . TRP A 1 99 ? -3.981 4.343 1.299 1.00 89.44 99 TRP A N 1
ATOM 795 C CA . TRP A 1 99 ? -3.877 5.757 1.693 1.00 89.44 99 TRP A CA 1
ATOM 796 C C . TRP A 1 99 ? -4.049 6.004 3.188 1.00 89.44 99 TRP A C 1
ATOM 798 O O . TRP A 1 99 ? -3.520 6.993 3.694 1.00 89.44 99 TRP A O 1
ATOM 808 N N . HIS A 1 100 ? -4.701 5.101 3.919 1.00 89.12 100 HIS A N 1
ATOM 809 C CA . HIS A 1 100 ? -4.775 5.187 5.371 1.00 89.12 100 HIS A CA 1
ATOM 810 C C . HIS A 1 100 ? -3.493 4.672 6.041 1.00 89.12 100 HIS A C 1
ATOM 812 O O . HIS A 1 100 ? -2.933 5.349 6.907 1.00 89.12 100 HIS A O 1
ATOM 818 N N . TYR A 1 101 ? -2.954 3.539 5.591 1.00 91.44 101 TYR A N 1
ATOM 819 C CA . TYR A 1 101 ? -1.884 2.840 6.307 1.00 91.44 101 TYR A CA 1
ATOM 820 C C . TYR A 1 101 ? -0.469 3.195 5.861 1.00 91.44 101 TYR A C 1
ATOM 822 O O . TYR A 1 101 ? 0.402 3.245 6.723 1.00 91.44 101 TYR A O 1
ATOM 830 N N . ILE A 1 102 ? -0.222 3.452 4.571 1.00 91.06 102 ILE A N 1
ATOM 831 C CA . ILE A 1 102 ? 1.145 3.693 4.083 1.00 91.06 102 ILE A CA 1
ATOM 832 C C . ILE A 1 102 ? 1.785 4.899 4.758 1.00 91.06 102 ILE A C 1
ATOM 834 O O . ILE A 1 102 ? 1.074 5.857 5.100 1.00 91.06 102 ILE A O 1
ATOM 838 N N . GLU A 1 103 ? 3.110 4.846 4.900 1.00 86.69 103 GLU A N 1
ATOM 839 C CA . GLU A 1 103 ? 3.915 5.974 5.355 1.00 86.69 103 GLU A CA 1
ATOM 840 C C . GLU A 1 103 ? 3.516 7.259 4.632 1.00 86.69 103 GLU A C 1
ATOM 842 O O . GLU A 1 103 ? 3.239 7.298 3.430 1.00 86.69 103 GLU A O 1
ATOM 847 N N . LYS A 1 104 ? 3.427 8.330 5.415 1.00 81.50 104 LYS A N 1
ATOM 848 C CA . LYS A 1 104 ? 2.964 9.637 4.957 1.00 81.50 104 LYS A CA 1
ATOM 849 C C . LYS A 1 104 ? 4.115 10.427 4.338 1.00 81.50 104 LYS A C 1
ATOM 851 O O . LYS A 1 104 ? 4.334 11.592 4.653 1.00 81.50 104 LYS A O 1
ATOM 856 N N . ASP A 1 105 ? 4.856 9.767 3.458 1.00 78.31 105 ASP A N 1
ATOM 857 C CA . ASP A 1 105 ? 5.929 10.348 2.667 1.00 78.31 105 ASP A CA 1
ATOM 858 C C . ASP A 1 105 ? 5.628 10.207 1.175 1.00 78.31 105 ASP A C 1
ATOM 860 O O . ASP A 1 105 ? 4.901 9.317 0.736 1.00 78.31 105 ASP A O 1
ATOM 864 N N . GLY A 1 106 ? 6.194 11.095 0.360 1.00 73.38 106 GLY A N 1
ATOM 865 C CA . GLY A 1 106 ? 5.949 11.074 -1.080 1.00 73.38 106 GLY A CA 1
ATOM 866 C C . GLY A 1 106 ? 6.422 9.793 -1.783 1.00 73.38 106 GLY A C 1
ATOM 867 O O . GLY A 1 106 ? 5.995 9.548 -2.914 1.00 73.38 106 GLY A O 1
ATOM 868 N N . GLN A 1 107 ? 7.281 8.976 -1.161 1.00 81.38 107 GLN A N 1
ATOM 869 C CA . GLN A 1 107 ? 7.840 7.772 -1.778 1.00 81.38 107 GLN A CA 1
ATOM 870 C C . GLN A 1 107 ? 6.826 6.631 -1.755 1.00 81.38 107 GLN A C 1
ATOM 872 O O . GLN A 1 107 ? 6.562 6.050 -2.806 1.00 81.38 107 GLN A O 1
ATOM 877 N N . ALA A 1 108 ? 6.181 6.374 -0.617 1.00 85.94 108 ALA A N 1
ATOM 878 C CA . ALA A 1 108 ? 5.172 5.327 -0.498 1.00 85.94 108 ALA A CA 1
ATOM 879 C C . ALA A 1 108 ? 3.960 5.588 -1.414 1.00 85.94 108 ALA A C 1
ATOM 881 O O . ALA A 1 108 ? 3.477 4.675 -2.091 1.00 85.94 108 ALA A O 1
ATOM 882 N N . PHE A 1 109 ? 3.509 6.847 -1.516 1.00 85.69 109 PHE A N 1
ATOM 883 C CA . PHE A 1 109 ? 2.459 7.235 -2.469 1.00 85.69 109 PHE A CA 1
ATOM 884 C C . PHE A 1 109 ? 2.900 7.008 -3.921 1.00 85.69 109 PHE A C 1
ATOM 886 O O . PHE A 1 109 ? 2.142 6.448 -4.718 1.00 85.69 109 PHE A O 1
ATOM 893 N N . SER A 1 110 ? 4.128 7.416 -4.265 1.00 85.25 110 SER A N 1
ATOM 894 C CA . SER A 1 110 ? 4.676 7.226 -5.616 1.00 85.25 110 SER A CA 1
ATOM 895 C C . SER A 1 110 ? 4.797 5.746 -5.972 1.00 85.25 110 SER A C 1
ATOM 897 O O . SER A 1 110 ? 4.482 5.378 -7.099 1.00 85.25 110 SER A O 1
ATOM 899 N N . LEU A 1 111 ? 5.179 4.902 -5.010 1.00 88.25 111 LEU A N 1
ATOM 900 C CA . LEU A 1 111 ? 5.314 3.460 -5.187 1.00 88.25 111 LEU A CA 1
ATOM 901 C C . LEU A 1 111 ? 3.973 2.805 -5.528 1.00 88.25 111 LEU A C 1
ATOM 903 O O . LEU A 1 111 ? 3.847 2.128 -6.547 1.00 88.25 111 LEU A O 1
ATOM 907 N N . VAL A 1 112 ? 2.941 3.060 -4.722 1.00 90.94 112 VAL A N 1
ATOM 908 C CA . VAL A 1 112 ? 1.599 2.510 -4.970 1.00 90.94 112 VAL A CA 1
ATOM 909 C C . VAL A 1 112 ? 1.052 2.997 -6.315 1.00 90.94 112 VAL A C 1
ATOM 911 O O . VAL A 1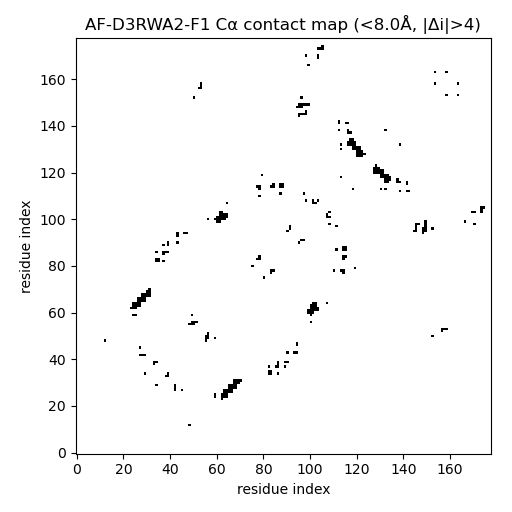 112 ? 0.546 2.195 -7.098 1.00 90.94 112 VAL A O 1
ATOM 914 N N . LEU A 1 113 ? 1.191 4.287 -6.639 1.00 89.44 113 LEU A N 1
ATOM 915 C CA . LEU A 1 113 ? 0.735 4.809 -7.931 1.00 89.44 113 LEU A CA 1
ATOM 916 C C . LEU A 1 113 ? 1.531 4.238 -9.108 1.00 89.44 113 LEU A C 1
ATOM 918 O O . LEU A 1 113 ? 0.925 3.897 -10.121 1.00 89.44 113 LEU A O 1
ATOM 922 N N . GLY A 1 114 ? 2.852 4.100 -8.985 1.00 89.38 114 GLY A N 1
ATOM 923 C CA . GLY A 1 114 ? 3.717 3.522 -10.015 1.00 89.38 114 GLY A CA 1
ATOM 924 C C . GLY A 1 114 ? 3.360 2.069 -10.330 1.00 89.38 114 GLY A C 1
ATOM 925 O O . GLY A 1 114 ? 3.303 1.685 -11.496 1.00 89.38 114 GLY A O 1
ATOM 926 N N . LEU A 1 115 ? 3.026 1.278 -9.307 1.00 91.81 115 LEU A N 1
ATOM 927 C CA . LEU A 1 115 ? 2.616 -0.122 -9.469 1.00 91.81 115 LEU A CA 1
ATOM 928 C C . LEU A 1 115 ? 1.201 -0.255 -10.058 1.00 91.81 115 LEU A C 1
ATOM 930 O O . LEU A 1 115 ? 0.921 -1.189 -10.815 1.00 91.81 115 LEU A O 1
ATOM 934 N N . LEU A 1 116 ? 0.309 0.693 -9.752 1.00 92.38 116 LEU A N 1
ATOM 935 C CA . LEU A 1 116 ? -1.091 0.672 -10.183 1.00 92.38 116 LEU A CA 1
ATOM 936 C C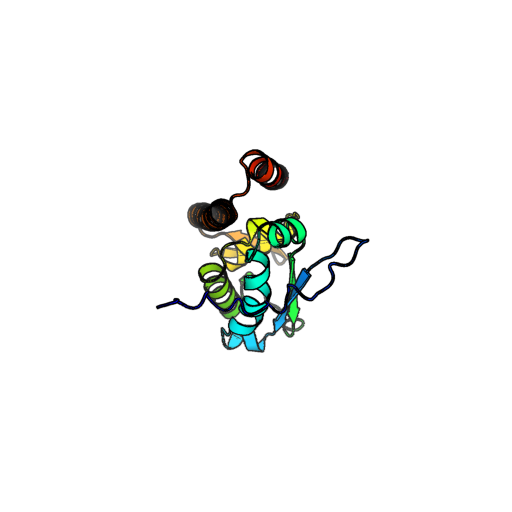 . LEU A 1 116 ? -1.377 1.460 -11.469 1.00 92.38 116 LEU A C 1
ATOM 938 O O . LEU A 1 116 ? -2.446 1.280 -12.045 1.00 92.38 116 LEU A O 1
ATOM 942 N N . CYS A 1 117 ? -0.483 2.309 -11.962 1.00 89.88 117 CYS A N 1
ATOM 943 C CA . CYS A 1 117 ? -0.709 3.092 -13.182 1.00 89.88 117 CYS A CA 1
ATOM 944 C C . CYS A 1 117 ? 0.296 2.710 -14.266 1.00 89.88 117 CYS A C 1
ATOM 946 O O . CYS A 1 117 ? 1.440 2.348 -13.994 1.00 89.88 117 CYS A O 1
ATOM 948 N N . ARG A 1 118 ? -0.114 2.747 -15.533 1.00 85.06 118 ARG A N 1
ATOM 949 C CA . ARG A 1 118 ? 0.796 2.548 -16.663 1.00 85.06 118 ARG A CA 1
ATOM 950 C C . ARG A 1 118 ? 1.715 3.742 -16.809 1.00 85.06 118 ARG A C 1
ATOM 952 O O . ARG A 1 118 ? 1.365 4.883 -16.519 1.00 85.06 118 ARG A O 1
ATOM 959 N N . GLY A 1 119 ? 2.912 3.440 -17.270 1.00 84.50 119 GLY A N 1
ATOM 960 C CA . GLY A 1 119 ? 3.979 4.398 -17.427 1.00 84.50 119 GLY A CA 1
ATOM 961 C C . GLY A 1 119 ? 5.181 3.744 -18.075 1.00 84.50 119 GLY A C 1
ATOM 962 O O . GLY A 1 119 ? 5.133 2.569 -18.447 1.00 84.50 119 GLY A O 1
ATOM 963 N N . HIS A 1 120 ? 6.215 4.544 -18.241 1.00 80.50 120 HIS A N 1
ATOM 964 C CA . HIS A 1 120 ? 7.498 4.153 -18.791 1.00 80.50 120 HIS A CA 1
ATOM 965 C C . HIS A 1 120 ? 8.589 4.951 -18.084 1.00 80.50 120 HIS A C 1
ATOM 967 O O . HIS A 1 120 ? 8.327 6.037 -17.558 1.00 80.50 120 HIS A O 1
ATOM 973 N N . ILE A 1 121 ? 9.808 4.420 -18.083 1.00 78.19 121 ILE A N 1
ATOM 974 C CA . ILE A 1 121 ? 10.966 5.208 -17.680 1.00 78.19 121 ILE A CA 1
ATOM 975 C C . ILE A 1 121 ? 11.204 6.290 -18.733 1.00 78.19 12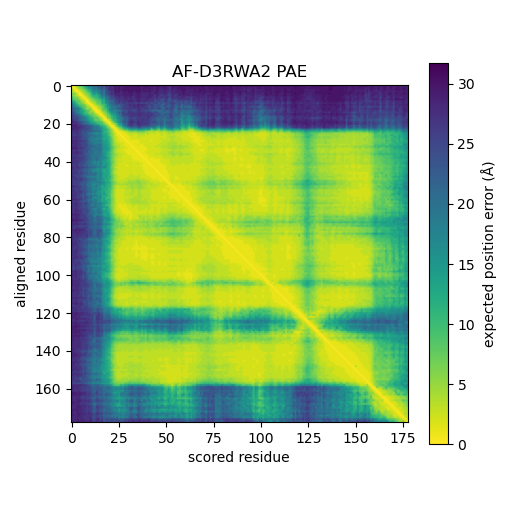1 ILE A C 1
ATOM 977 O O . ILE A 1 121 ? 11.304 6.002 -19.927 1.00 78.19 121 ILE A O 1
ATOM 981 N N . GLU A 1 122 ? 11.288 7.539 -18.286 1.00 77.94 122 GLU A N 1
ATOM 982 C CA . GLU A 1 122 ? 11.810 8.624 -19.103 1.00 77.94 122 GLU A CA 1
ATOM 983 C C . GLU A 1 122 ? 13.332 8.670 -18.977 1.00 77.94 122 GLU A C 1
ATOM 985 O O . GLU A 1 122 ? 13.895 8.666 -17.880 1.00 77.94 122 GLU A O 1
ATOM 990 N N . PHE A 1 123 ? 13.994 8.755 -20.127 1.00 74.75 123 PHE A N 1
ATOM 991 C CA . PHE A 1 123 ? 15.428 8.976 -20.225 1.00 74.75 123 PHE A CA 1
ATOM 992 C C . PHE A 1 123 ? 15.682 10.389 -20.753 1.00 74.75 123 PHE A C 1
ATOM 994 O O . PHE A 1 123 ? 15.022 10.846 -21.686 1.00 74.75 123 PHE A O 1
ATOM 1001 N N . THR A 1 124 ? 16.649 11.086 -20.164 1.00 75.12 124 THR A N 1
ATOM 1002 C CA . THR A 1 124 ? 17.242 12.308 -20.717 1.00 75.12 124 THR A CA 1
ATOM 1003 C C . THR A 1 124 ? 18.688 12.001 -21.069 1.00 75.12 124 THR A C 1
ATOM 1005 O O . THR A 1 124 ? 19.539 11.858 -20.191 1.00 75.12 124 THR A O 1
ATOM 1008 N N . GLY A 1 125 ? 18.964 11.868 -22.369 1.00 80.12 125 GLY A N 1
ATOM 1009 C CA . GLY A 1 125 ? 20.229 11.300 -22.836 1.00 80.12 125 GLY A CA 1
ATOM 1010 C C . GLY A 1 125 ? 20.371 9.852 -22.361 1.00 80.12 125 GLY A C 1
ATOM 1011 O O . GLY A 1 125 ? 19.424 9.079 -22.478 1.00 80.12 125 GLY A O 1
ATOM 1012 N N . ASP A 1 126 ? 21.521 9.518 -21.775 1.00 74.94 126 ASP A N 1
ATOM 1013 C CA . ASP A 1 126 ? 21.805 8.186 -21.217 1.00 74.94 126 ASP A CA 1
ATOM 1014 C C . ASP A 1 126 ? 21.368 8.032 -19.744 1.00 74.94 126 ASP A C 1
ATOM 1016 O O . ASP A 1 126 ? 21.646 7.016 -19.110 1.00 74.94 126 ASP A O 1
ATOM 1020 N N . VAL A 1 127 ? 20.705 9.042 -19.167 1.00 69.81 127 VAL A N 1
ATOM 1021 C CA . VAL A 1 127 ? 20.308 9.056 -17.751 1.00 69.81 127 VAL A CA 1
ATOM 1022 C C . VAL A 1 127 ? 18.803 8.841 -17.622 1.00 69.81 127 VAL A C 1
ATOM 1024 O O . VAL A 1 127 ? 18.011 9.587 -18.197 1.00 69.81 127 VAL A O 1
ATOM 1027 N N . SER A 1 128 ? 18.401 7.852 -16.823 1.00 70.31 128 SER A N 1
ATOM 1028 C CA . SER A 1 128 ? 17.011 7.705 -16.374 1.00 70.31 128 SER A CA 1
ATOM 1029 C C . SER A 1 128 ? 16.649 8.862 -15.438 1.00 70.31 128 SER A C 1
ATOM 1031 O O . SER A 1 128 ? 17.313 9.073 -14.423 1.00 70.31 128 SER A O 1
ATOM 1033 N N . ILE A 1 129 ? 15.612 9.628 -15.785 1.00 71.31 129 ILE A N 1
ATOM 1034 C CA . ILE A 1 129 ? 15.110 10.768 -14.993 1.00 71.31 129 ILE A CA 1
ATOM 1035 C C . ILE A 1 129 ? 13.856 10.424 -14.180 1.00 71.31 129 ILE A C 1
ATOM 1037 O O . ILE A 1 129 ? 13.415 11.237 -13.367 1.00 71.31 129 ILE A O 1
ATOM 1041 N N . GLY A 1 130 ? 13.314 9.215 -14.342 1.00 70.69 130 GLY A N 1
ATOM 1042 C CA . GLY A 1 130 ? 12.260 8.677 -13.486 1.00 70.69 130 GLY A CA 1
ATOM 1043 C C . GLY A 1 130 ? 11.088 8.065 -14.245 1.00 70.69 130 GLY A C 1
ATOM 1044 O O . GLY A 1 130 ? 11.150 7.809 -15.444 1.00 70.69 130 GLY A O 1
ATOM 1045 N N . TRP A 1 131 ? 10.005 7.805 -13.512 1.00 79.56 131 TRP A N 1
ATOM 1046 C CA . TRP A 1 131 ? 8.797 7.179 -14.044 1.00 79.56 131 TRP A CA 1
ATOM 1047 C C . TRP A 1 131 ? 7.795 8.216 -14.540 1.00 79.56 131 TRP A C 1
ATOM 1049 O O . TRP A 1 131 ? 7.286 9.026 -13.759 1.00 79.56 131 TRP A O 1
ATOM 1059 N N . ARG A 1 132 ? 7.438 8.132 -15.821 1.00 82.69 132 ARG A N 1
ATOM 1060 C CA . ARG A 1 132 ? 6.344 8.906 -16.396 1.00 82.69 132 ARG A CA 1
ATOM 1061 C C . ARG A 1 132 ? 5.101 8.063 -16.556 1.00 82.69 132 ARG A C 1
ATOM 1063 O O . ARG A 1 132 ? 5.085 7.067 -17.275 1.00 82.69 132 ARG A O 1
ATOM 1070 N N . PHE A 1 133 ? 4.012 8.541 -15.972 1.00 84.75 133 PHE A N 1
ATOM 1071 C CA . PHE A 1 133 ? 2.691 7.981 -16.201 1.00 84.75 133 PHE A CA 1
ATOM 1072 C C . PHE A 1 133 ? 2.229 8.207 -17.644 1.00 84.75 133 PHE A C 1
ATOM 1074 O O . PHE A 1 133 ? 2.360 9.300 -18.195 1.00 84.75 133 PHE A O 1
ATOM 1081 N N . ALA A 1 134 ? 1.663 7.163 -18.245 1.00 85.06 134 ALA A N 1
ATOM 1082 C CA . ALA A 1 134 ? 1.215 7.183 -19.634 1.00 85.06 134 ALA A CA 1
ATOM 1083 C C . ALA A 1 134 ? -0.096 7.966 -19.818 1.00 85.06 134 ALA A C 1
ATOM 1085 O O . ALA A 1 134 ? -0.286 8.607 -20.848 1.00 85.06 134 ALA A O 1
ATOM 1086 N N . ASP A 1 135 ? -0.991 7.913 -18.827 1.00 85.62 135 ASP A N 1
ATOM 1087 C CA . ASP A 1 135 ? -2.318 8.530 -18.873 1.00 85.62 135 ASP A CA 1
ATOM 1088 C C . ASP A 1 135 ? -2.623 9.261 -17.547 1.00 85.62 135 ASP A C 1
ATOM 1090 O O . ASP A 1 135 ? -2.840 8.611 -16.520 1.00 85.62 135 ASP A O 1
ATOM 1094 N N . PRO A 1 136 ? -2.684 10.606 -17.540 1.00 81.88 136 PRO A N 1
ATOM 1095 C CA . PRO A 1 136 ? -3.084 11.378 -16.364 1.00 81.88 136 PRO A CA 1
ATOM 1096 C C . PRO A 1 136 ? -4.482 11.024 -15.834 1.00 81.88 136 PRO A C 1
ATOM 1098 O O . PRO A 1 136 ? -4.726 11.117 -14.628 1.00 81.88 136 PRO A O 1
ATOM 1101 N N . ASP A 1 137 ? -5.408 10.600 -16.696 1.00 88.00 137 ASP A N 1
ATOM 1102 C CA . ASP A 1 137 ? -6.746 10.203 -16.260 1.00 88.00 137 ASP A CA 1
ATOM 1103 C C . ASP A 1 137 ? -6.739 8.832 -15.578 1.00 88.00 137 ASP A C 1
ATOM 1105 O O . ASP A 1 137 ? -7.553 8.588 -14.687 1.00 88.00 137 ASP A O 1
ATOM 1109 N N . GLU A 1 138 ? -5.798 7.950 -15.918 1.00 87.75 138 GLU A N 1
ATOM 1110 C CA . GLU A 1 138 ? -5.585 6.689 -15.200 1.00 87.75 138 GLU A CA 1
ATOM 1111 C C . GLU A 1 138 ? -5.117 6.937 -13.767 1.00 87.75 138 GLU A C 1
ATOM 1113 O O . GLU A 1 138 ? -5.636 6.307 -12.842 1.00 87.75 138 GLU A O 1
ATOM 1118 N N . ILE A 1 139 ? -4.228 7.914 -13.565 1.00 86.06 139 ILE A N 1
ATOM 1119 C CA . ILE A 1 139 ? -3.811 8.348 -12.225 1.00 86.06 139 ILE A CA 1
ATOM 1120 C C . ILE A 1 139 ? -5.029 8.839 -11.441 1.00 86.06 13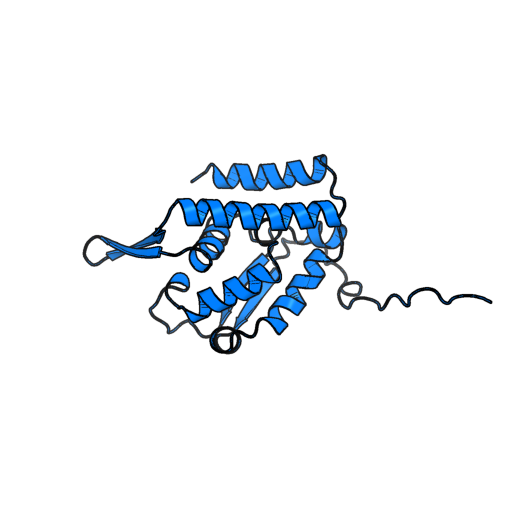9 ILE A C 1
ATOM 1122 O O . ILE A 1 139 ? -5.282 8.371 -10.333 1.00 86.06 139 ILE A O 1
ATOM 1126 N N . ARG A 1 140 ? -5.830 9.742 -12.024 1.00 86.12 140 ARG A N 1
ATOM 1127 C CA . ARG A 1 140 ? -7.028 10.295 -11.367 1.00 86.12 140 ARG A CA 1
ATOM 1128 C C . ARG A 1 140 ? -8.035 9.210 -10.995 1.00 86.12 140 ARG A C 1
ATOM 1130 O O . ARG A 1 140 ? -8.576 9.236 -9.891 1.00 86.12 140 ARG A O 1
ATOM 1137 N N . ARG A 1 141 ? -8.286 8.253 -11.897 1.00 88.88 141 ARG A N 1
ATOM 1138 C CA . ARG A 1 141 ? -9.162 7.098 -11.636 1.00 88.88 141 ARG A CA 1
ATOM 1139 C C . ARG A 1 141 ? -8.615 6.232 -10.502 1.00 88.88 141 ARG A C 1
ATOM 1141 O O . ARG A 1 141 ? -9.379 5.845 -9.624 1.00 88.88 141 ARG A O 1
ATOM 1148 N N . THR A 1 142 ? -7.309 5.980 -10.491 1.00 89.69 142 THR A N 1
ATOM 1149 C CA . THR A 1 142 ? -6.649 5.172 -9.456 1.00 89.69 142 THR A CA 1
ATOM 1150 C C . THR A 1 142 ? -6.709 5.855 -8.092 1.00 89.69 142 THR A C 1
ATOM 1152 O O . THR A 1 142 ? -7.144 5.235 -7.128 1.00 89.69 142 THR A O 1
ATOM 1155 N N . ILE A 1 143 ? -6.368 7.146 -8.009 1.00 88.56 143 ILE A N 1
ATOM 1156 C CA . ILE A 1 143 ? -6.483 7.935 -6.772 1.00 88.56 143 ILE A CA 1
ATOM 1157 C C . ILE A 1 143 ? -7.919 7.895 -6.247 1.00 88.56 143 ILE A C 1
ATOM 1159 O O . ILE A 1 143 ? -8.124 7.647 -5.062 1.00 88.56 143 ILE A O 1
ATOM 1163 N N . ARG A 1 144 ? -8.916 8.084 -7.121 1.00 87.31 144 ARG A N 1
ATOM 1164 C CA . ARG A 1 144 ? -10.328 8.011 -6.731 1.00 87.31 144 ARG A CA 1
ATOM 1165 C C . ARG A 1 144 ? -10.691 6.641 -6.159 1.00 87.31 144 ARG A C 1
ATOM 1167 O O . ARG A 1 144 ? -11.276 6.588 -5.087 1.00 87.31 144 ARG A O 1
ATOM 1174 N N . ALA A 1 145 ? -10.303 5.556 -6.827 1.00 89.62 145 ALA A N 1
ATOM 1175 C CA . ALA A 1 145 ? -10.584 4.199 -6.358 1.00 89.62 145 ALA A CA 1
ATOM 1176 C C . ALA A 1 145 ? -9.935 3.901 -4.991 1.00 89.62 145 ALA A C 1
ATOM 1178 O O . ALA A 1 145 ? -10.555 3.275 -4.131 1.00 89.62 145 ALA A O 1
ATOM 1179 N N . LEU A 1 146 ? -8.708 4.384 -4.763 1.00 90.25 146 LEU A N 1
ATOM 1180 C CA . LEU A 1 146 ? -8.021 4.263 -3.472 1.00 90.25 146 LEU A CA 1
ATOM 1181 C C . LEU A 1 146 ? -8.705 5.086 -2.376 1.00 90.25 146 LEU A C 1
ATOM 1183 O O . LEU A 1 146 ? -8.891 4.594 -1.263 1.00 90.25 146 LEU A O 1
ATOM 1187 N N . HIS A 1 147 ? -9.136 6.310 -2.693 1.00 87.62 147 HIS A N 1
ATOM 1188 C CA . HIS A 1 147 ? -9.936 7.122 -1.777 1.00 87.62 147 HIS A CA 1
ATOM 1189 C C . HIS A 1 147 ? -11.255 6.440 -1.422 1.00 87.62 147 HIS A C 1
ATOM 1191 O O . HIS A 1 147 ? -11.579 6.351 -0.246 1.00 87.62 147 HIS A O 1
ATOM 1197 N N . GLU A 1 148 ? -11.979 5.892 -2.400 1.00 89.12 148 GLU A N 1
ATOM 1198 C CA . GLU A 1 148 ? -13.215 5.141 -2.153 1.00 89.12 148 GLU A CA 1
ATOM 1199 C C . GLU A 1 148 ? -12.979 3.938 -1.231 1.00 89.12 148 GLU A C 1
ATOM 1201 O O . GLU A 1 148 ? -13.807 3.652 -0.364 1.00 89.12 148 GLU A O 1
ATOM 1206 N N . GLY A 1 149 ? -11.844 3.246 -1.375 1.00 90.00 149 GLY A N 1
ATOM 1207 C CA . GLY A 1 149 ? -11.431 2.184 -0.461 1.00 90.00 149 GLY A CA 1
ATOM 1208 C C . GLY A 1 149 ? -11.310 2.677 0.980 1.00 90.00 149 GLY A C 1
ATOM 1209 O O . GLY A 1 149 ? -11.926 2.104 1.880 1.00 90.00 149 GLY A O 1
ATOM 1210 N N . VAL A 1 150 ? -10.586 3.775 1.199 1.00 88.50 150 VAL A N 1
ATOM 1211 C CA . VAL A 1 150 ? -10.452 4.392 2.529 1.00 88.50 150 VAL A CA 1
ATOM 1212 C C . VAL A 1 150 ? -11.792 4.914 3.055 1.00 88.50 150 VAL A C 1
ATOM 1214 O O . VAL A 1 150 ? -12.118 4.691 4.218 1.00 88.50 150 VAL A O 1
ATOM 1217 N N . SER A 1 151 ? -12.629 5.524 2.215 1.00 87.25 151 SER A N 1
ATOM 1218 C CA . SER A 1 151 ? -13.967 5.974 2.616 1.00 87.25 151 SER A CA 1
ATOM 1219 C C . SER A 1 151 ? -14.842 4.808 3.085 1.00 87.25 151 SER A C 1
ATOM 1221 O O . SER A 1 151 ? -15.548 4.932 4.087 1.00 87.25 151 SER A O 1
ATOM 1223 N N . ARG A 1 152 ? -14.770 3.648 2.413 1.00 89.94 152 ARG A N 1
ATOM 1224 C CA . ARG A 1 152 ? -15.454 2.425 2.867 1.00 89.94 152 ARG A CA 1
ATOM 1225 C C . ARG A 1 152 ? -14.923 1.945 4.213 1.00 89.94 152 ARG A C 1
ATOM 1227 O O . ARG A 1 152 ? -15.729 1.603 5.076 1.00 89.94 152 ARG A O 1
ATOM 1234 N N . LEU A 1 153 ? -13.602 1.954 4.405 1.00 89.94 153 LEU A N 1
ATOM 1235 C CA . LEU A 1 153 ? -12.982 1.620 5.689 1.00 89.94 153 LEU A CA 1
ATOM 1236 C C . LEU A 1 153 ? -13.513 2.528 6.806 1.00 89.94 153 LEU A C 1
ATOM 1238 O O . LEU A 1 153 ? -13.901 2.042 7.865 1.00 89.94 153 LEU A O 1
ATOM 1242 N N . TYR A 1 154 ? -13.590 3.836 6.563 1.00 87.62 154 TYR A N 1
ATOM 1243 C CA . TYR A 1 154 ? -14.030 4.811 7.564 1.00 87.62 154 TYR A CA 1
ATOM 1244 C C . TYR A 1 154 ? -15.503 4.656 7.919 1.00 87.62 154 TYR A C 1
ATOM 1246 O O . TYR A 1 154 ? -15.855 4.662 9.102 1.00 87.62 154 TYR A O 1
ATOM 1254 N N . ALA A 1 155 ? -16.348 4.445 6.909 1.00 87.81 155 ALA A N 1
ATOM 1255 C CA . ALA A 1 155 ? -17.760 4.152 7.105 1.00 87.81 155 ALA A CA 1
ATOM 1256 C C . ALA A 1 155 ? -17.956 2.865 7.922 1.00 87.81 155 ALA A C 1
ATOM 1258 O O . ALA A 1 155 ? -18.747 2.842 8.866 1.00 87.81 155 ALA A O 1
ATOM 1259 N N . TRP A 1 156 ? -17.202 1.810 7.599 1.00 88.62 156 TRP A N 1
ATOM 1260 C CA . TRP A 1 156 ? -17.267 0.531 8.304 1.00 88.62 156 TRP A CA 1
ATOM 1261 C C . TRP A 1 156 ? -16.795 0.645 9.763 1.00 88.62 156 TRP A C 1
ATOM 1263 O O . TRP A 1 156 ? -17.457 0.139 10.670 1.00 88.62 156 TRP A O 1
ATOM 1273 N N . LEU A 1 157 ? -15.720 1.398 10.011 1.00 87.62 157 LEU A N 1
ATOM 1274 C CA . LEU A 1 157 ? -15.167 1.641 11.348 1.00 87.62 157 LEU A CA 1
ATOM 1275 C C . LEU A 1 157 ? -15.919 2.683 12.177 1.00 87.62 157 LEU A C 1
ATOM 1277 O O . LEU A 1 157 ? -15.593 2.875 13.354 1.00 87.62 157 LEU A O 1
ATOM 1281 N N . LYS A 1 158 ? -16.902 3.368 11.581 1.00 85.06 158 LYS A N 1
ATOM 1282 C CA . LYS A 1 158 ? -17.610 4.501 12.192 1.00 85.06 158 LYS A CA 1
ATOM 1283 C C . LYS A 1 158 ? -16.629 5.537 12.755 1.00 85.06 158 LYS A C 1
ATOM 1285 O O . LYS A 1 158 ? -16.798 6.011 13.883 1.00 85.06 158 LYS A O 1
ATOM 1290 N N . LEU A 1 159 ? -15.567 5.836 12.006 1.00 78.50 159 LEU A N 1
ATOM 1291 C CA . LEU A 1 159 ? -14.676 6.951 12.327 1.00 78.50 159 LEU A CA 1
ATOM 1292 C C . LEU A 1 159 ? -15.492 8.247 12.215 1.00 78.50 159 LEU A C 1
ATOM 1294 O O . LEU A 1 159 ? -16.280 8.403 11.284 1.00 78.50 159 LEU A O 1
ATOM 1298 N N . SER A 1 160 ? -15.396 9.134 13.211 1.00 66.75 160 SER A N 1
ATOM 1299 C CA . SER A 1 160 ? -16.153 10.395 13.197 1.00 66.75 160 SER A CA 1
ATOM 1300 C C . SER A 1 160 ? -15.667 11.293 12.052 1.00 66.75 160 SER A C 1
ATOM 1302 O O . SER A 1 160 ? -14.558 11.111 11.545 1.00 66.75 160 SER A O 1
ATOM 1304 N N . GLU A 1 161 ? -16.462 12.294 11.658 1.00 59.94 161 GLU A N 1
ATOM 1305 C CA . GLU A 1 161 ? -15.987 13.333 10.728 1.00 59.94 161 GLU A CA 1
ATOM 1306 C C . GLU A 1 161 ? -14.741 14.053 11.264 1.00 59.94 161 GLU A C 1
ATOM 1308 O O . GLU A 1 161 ? -13.888 14.452 10.484 1.00 59.94 161 GLU A O 1
ATOM 1313 N N . GLU A 1 162 ? -14.612 14.193 12.587 1.00 58.75 162 GLU A N 1
ATOM 1314 C CA . GLU A 1 162 ? -13.451 14.809 13.239 1.00 58.75 162 GLU A CA 1
ATOM 1315 C C . GLU A 1 162 ? -12.175 13.976 13.030 1.00 58.75 162 GLU A C 1
ATOM 1317 O O . GLU A 1 162 ? -11.157 14.505 12.579 1.00 58.75 162 GLU A O 1
ATOM 1322 N N . ASP A 1 163 ? -12.258 12.662 13.273 1.00 58.94 163 ASP A N 1
ATOM 1323 C CA . ASP A 1 163 ? -11.141 11.731 13.089 1.00 58.94 163 ASP A CA 1
ATOM 1324 C C . ASP A 1 163 ? -10.803 11.581 11.601 1.00 58.94 163 ASP A C 1
ATOM 1326 O O . ASP A 1 163 ? -9.637 11.588 11.223 1.00 58.94 163 ASP A O 1
ATOM 1330 N N . SER A 1 164 ? -11.818 11.515 10.736 1.00 57.06 164 SER A N 1
ATOM 1331 C CA . SER A 1 164 ? -11.631 11.423 9.283 1.00 57.06 164 SER A CA 1
ATOM 1332 C C . SER A 1 164 ? -10.987 12.695 8.720 1.00 57.06 164 SER A C 1
ATOM 1334 O O . SER A 1 164 ? -10.045 12.594 7.936 1.00 57.06 164 SER A O 1
ATOM 1336 N N . ARG A 1 165 ? -11.414 13.889 9.173 1.00 60.53 165 ARG A N 1
ATOM 1337 C CA . ARG A 1 165 ? -10.850 15.184 8.748 1.00 60.53 165 ARG A CA 1
ATOM 1338 C C . ARG A 1 165 ? -9.385 15.337 9.119 1.00 60.53 165 ARG A C 1
ATOM 1340 O O . ARG A 1 165 ? -8.624 15.840 8.301 1.00 60.53 165 ARG A O 1
ATOM 1347 N N . GLN A 1 166 ? -8.977 14.927 10.321 1.00 59.84 166 GLN A N 1
ATOM 1348 C CA . GLN A 1 166 ? -7.567 14.966 10.731 1.00 59.84 166 GLN A CA 1
ATOM 1349 C C . GLN A 1 166 ? -6.690 14.140 9.780 1.00 59.84 166 GLN A C 1
ATOM 1351 O O . GLN A 1 166 ? -5.621 14.587 9.363 1.00 59.84 166 GLN A O 1
ATOM 1356 N N . ILE A 1 167 ? -7.167 12.958 9.391 1.00 59.00 167 ILE A N 1
ATOM 1357 C CA . ILE A 1 167 ? -6.422 12.050 8.518 1.00 59.00 167 ILE A CA 1
ATOM 1358 C C . ILE A 1 167 ? -6.414 12.556 7.074 1.00 59.00 167 ILE A C 1
ATOM 1360 O O . ILE A 1 167 ? -5.371 12.559 6.421 1.00 59.00 167 ILE A O 1
ATOM 1364 N N . GLU A 1 168 ? -7.560 13.025 6.581 1.00 61.00 168 GLU A N 1
ATOM 1365 C CA . GLU A 1 168 ? -7.679 13.621 5.252 1.00 61.00 168 GLU A CA 1
ATOM 1366 C C . GLU A 1 168 ? -6.807 14.872 5.122 1.00 61.00 168 GLU A C 1
ATOM 1368 O O . GLU A 1 168 ? -6.062 14.974 4.156 1.00 61.00 168 GLU A O 1
ATOM 1373 N N . GLN A 1 169 ? -6.795 15.770 6.116 1.00 61.09 169 GLN A N 1
ATOM 1374 C CA . GLN A 1 169 ? -5.939 16.965 6.116 1.00 61.09 169 GLN A CA 1
ATOM 1375 C C . GLN A 1 169 ? -4.446 16.626 6.056 1.00 61.09 169 GLN A C 1
ATOM 1377 O O . GLN A 1 169 ? -3.685 17.336 5.392 1.00 61.09 169 GLN A O 1
ATOM 1382 N N . GLN A 1 170 ? -4.013 15.547 6.715 1.00 54.38 170 GLN A N 1
ATOM 1383 C CA . GLN A 1 170 ? -2.629 15.081 6.620 1.00 54.38 170 GLN A CA 1
ATOM 1384 C C . GLN A 1 170 ? -2.294 14.588 5.207 1.00 54.38 170 GLN A C 1
ATOM 1386 O O . GLN A 1 170 ? -1.254 14.964 4.667 1.00 54.38 170 GLN A O 1
ATOM 1391 N N . ILE A 1 171 ? -3.183 13.806 4.584 1.00 56.69 171 ILE A N 1
ATOM 1392 C CA . ILE A 1 171 ? -3.017 13.333 3.198 1.00 56.69 171 ILE A CA 1
ATOM 1393 C C . ILE A 1 171 ? -2.964 14.524 2.226 1.00 56.69 171 ILE A C 1
ATOM 1395 O O . ILE A 1 171 ? -2.070 14.604 1.383 1.00 56.69 171 ILE A O 1
ATOM 1399 N N . ASP A 1 172 ? -3.870 15.486 2.388 1.00 54.19 172 ASP A N 1
ATOM 1400 C CA . ASP A 1 172 ? -4.017 16.657 1.519 1.00 54.19 172 ASP A CA 1
ATOM 1401 C C . ASP A 1 172 ? -2.841 17.637 1.608 1.00 54.19 172 ASP A C 1
ATOM 1403 O O . ASP A 1 172 ? -2.458 18.270 0.620 1.00 54.19 172 ASP A O 1
ATOM 1407 N N . THR A 1 173 ? -2.262 17.775 2.802 1.00 54.25 173 THR A N 1
ATOM 1408 C CA . THR A 1 173 ? -1.076 18.610 3.022 1.00 54.25 173 THR A CA 1
ATOM 1409 C C . THR A 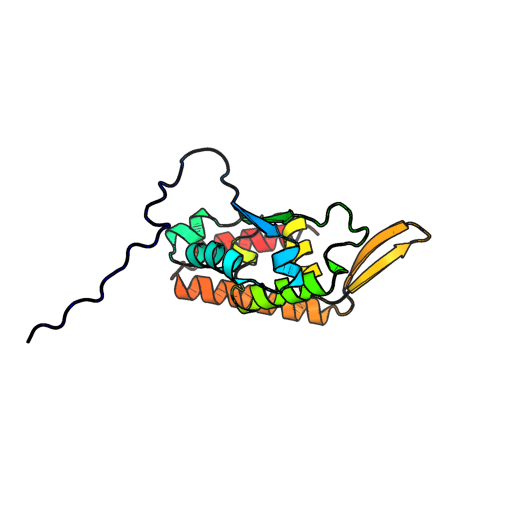1 173 ? 0.123 18.019 2.289 1.00 54.25 173 THR A C 1
ATOM 1411 O O . THR A 1 173 ? 0.847 18.740 1.611 1.00 54.25 173 THR A O 1
ATOM 1414 N N . LEU A 1 174 ? 0.302 16.700 2.349 1.00 48.84 174 LEU A N 1
ATOM 1415 C CA . LEU A 1 174 ? 1.422 16.017 1.702 1.00 48.84 174 LEU A CA 1
ATOM 1416 C C . LEU A 1 174 ? 1.281 15.962 0.181 1.00 48.84 174 LEU A C 1
ATOM 1418 O O . LEU A 1 174 ? 2.277 16.087 -0.526 1.00 48.84 174 LEU A O 1
ATOM 1422 N N . ALA A 1 175 ? 0.051 15.862 -0.326 1.00 49.12 175 ALA A N 1
ATOM 1423 C CA . ALA A 1 175 ? -0.227 15.959 -1.755 1.00 49.12 175 ALA A CA 1
ATOM 1424 C C . ALA A 1 175 ? 0.058 17.361 -2.336 1.00 49.12 175 ALA A C 1
ATOM 1426 O O . ALA A 1 175 ? 0.327 17.473 -3.527 1.00 49.12 175 ALA A O 1
ATOM 1427 N N . ARG A 1 176 ? 0.019 18.424 -1.514 1.00 41.19 176 ARG A N 1
ATOM 1428 C CA . ARG A 1 176 ? 0.261 19.822 -1.930 1.00 41.19 176 ARG A CA 1
ATOM 1429 C C . ARG A 1 176 ? 1.730 20.250 -1.955 1.00 41.19 176 ARG A C 1
ATOM 1431 O O . ARG A 1 176 ? 2.030 21.283 -2.545 1.00 41.19 176 ARG A O 1
ATOM 1438 N N . TYR A 1 177 ? 2.636 19.495 -1.334 1.00 35.56 177 TYR A N 1
ATOM 1439 C CA . TYR A 1 177 ? 4.076 19.796 -1.321 1.00 35.56 177 TYR A CA 1
ATOM 1440 C C . TYR A 1 177 ? 4.854 19.157 -2.488 1.00 35.56 177 TYR A C 1
ATOM 1442 O O . TYR A 1 177 ? 6.082 19.065 -2.425 1.00 35.56 177 TYR A O 1
ATOM 1450 N N . ARG A 1 178 ? 4.167 18.738 -3.558 1.00 42.38 178 ARG A N 1
ATOM 1451 C CA . ARG A 1 178 ? 4.792 18.254 -4.793 1.00 42.38 178 ARG A CA 1
ATOM 1452 C C . ARG A 1 178 ? 4.288 18.995 -6.021 1.00 42.38 178 ARG A C 1
ATOM 1454 O O . ARG A 1 178 ? 3.062 19.218 -6.105 1.00 42.38 178 ARG A O 1
#

Foldseek 3Di:
DDDDDDDDDDDPVVPPDDDDDDQAADEQEDEPVCLQVLPCPVVCSVQVVCLVAPVSLVNQFQRYDYDYPPCPPPPDDLLVDLSSLSSLVVNCVSQLQQLGHHHLAPVSVCVSLSSPFDWDFDDDVPDGPGTDGPDPVSSVVSVVSSVVSNVVSCVVNVPDPVRVVVSVVSNVVNVVVD

pLDDT: mean 78.41, std 18.22, range [35.56, 96.38]

Mean predicted aligned error: 10.53 Å

Radius of gyration: 18.42 Å; Cα contacts (8 Å, |Δi|>4): 183; chains: 1; bounding box: 57×43×47 Å

Sequence (178 aa):
MSTPAPSHVPNALDQQQIPAGDALRLTVMISRGSVEACDIKLVLARLAPLADSRKVALYWQGTLSFYFEGWEQDPRELYEIPEFRAYFRALTDAWPYWWHYIEKDGQAFSLVLGLLCRGHIEFTGDVSIGWRFADPDEIRRTIRALHEGVSRLYAWLKLSEEDSRQIEQQIDTLARYR

Organism: Allochromatium vinosum (strain ATCC 17899 / DSM 180 / NBRC 103801 / NCIMB 10441 / D) (NCBI:txid572477)